Protein AF-A0A965QUU8-F1 (afdb_monomer_lite)

Radius of gyration: 30.42 Å; chains: 1; bounding box: 131×55×58 Å

Secondary structure (DSSP, 8-state):
----------------------PPPPPPPHHHHHHHHHHHHHHHHHHHHHHTT-HHHHHHHHHTSPPP-SS--------SS----TT--SHHHHHHHHHHHHHHHHHHHHHHHHHHHHHSPPTTSPPSPPHHHHHHHHHHHHHHHHH-TT-HHHHHHTT-EEETTEEE-HHHHHHHHTT-EEETTTEEE-TT-HHHHHTTEEEETTEEEEHHHHHT----GGGPEEEE-SS-EEEESS-HHHHHHHHHHHHHHHHHHHHHSGGGG--

Foldseek 3Di:
DDDDDDDDDDDDDDDDDDDPPPDPDPDDQLLVVLVVQLVVLLVVLLVQCVVVVNNVLSVVSVVPDDPDVPPDADLDDQDFFDDDDPSQDDPSSVVSVVSNLVSLQSSLVSLQVQLVVLQDDDPVPDDGRDLVSNLSSLSSLVSSSNSGVPPPVSLVVLQWDDDPSGTDHPQVVVLVVQQWDQDLLAGTDHHPCVVVVVVQWDDAPNDIDGLVVLQPDQDDQVRADWHYHSPDTDRDSHRSRVVSVVVVVVVSVVSSCCNNNVSVVPD

pLDDT: mean 86.91, std 16.41, range [31.8, 98.69]

Sequence (267 aa):
MRCDPAVTSRCTAACLAVWAAIAPAAAADPVATADAAFVQAAADLGRRASAAGADELAGLIRGWQLPAEVDRQHALAVPARLEKPATIDTAAETAIWDDFVAARRDRAAALFAAARAGTAPRTDGGDEPSHRDSCAAVALLYRALRDDPDHESARKAAGWVRRGDLWVAPQAARRLDKGEEYDPAFGWLPRGRLGRYLAGERHDRGRWMTAEEDAARVLPVDRGRRFVTDHWEILSTAPLEDTAGLASRLEETSQAWRQVFGGFGVD

Structure (mmCIF, N/CA/C/O backbone):
data_AF-A0A965QUU8-F1
#
_entry.id   AF-A0A965QUU8-F1
#
loop_
_atom_site.group_PDB
_atom_site.id
_atom_site.type_symbol
_atom_site.label_atom_id
_atom_site.label_alt_id
_atom_site.label_comp_id
_atom_site.label_asym_id
_atom_site.label_entity_id
_atom_site.label_seq_id
_atom_site.pdbx_PDB_ins_code
_atom_site.Cartn_x
_atom_site.Cartn_y
_atom_site.Cartn_z
_atom_site.occupancy
_atom_site.B_iso_or_equiv
_atom_site.auth_seq_id
_atom_site.auth_comp_id
_atom_site.auth_asym_id
_atom_site.auth_atom_id
_atom_site.pdbx_PDB_model_num
ATOM 1 N N . MET A 1 1 ? 102.509 -36.834 -1.257 1.00 46.59 1 MET A N 1
ATOM 2 C CA . MET A 1 1 ? 102.587 -35.388 -0.968 1.00 46.59 1 MET A CA 1
ATOM 3 C C . MET A 1 1 ? 102.122 -34.633 -2.205 1.00 46.59 1 MET A C 1
ATOM 5 O O . MET A 1 1 ? 102.872 -34.574 -3.168 1.00 46.59 1 MET A O 1
ATOM 9 N N . ARG A 1 2 ? 100.864 -34.177 -2.180 1.00 39.22 2 ARG A N 1
ATOM 10 C CA . ARG A 1 2 ? 100.205 -33.099 -2.950 1.00 39.22 2 ARG A CA 1
ATOM 11 C C . ARG A 1 2 ? 98.710 -33.427 -3.005 1.00 39.22 2 ARG A C 1
ATOM 13 O O . ARG A 1 2 ? 98.329 -34.514 -3.424 1.00 39.22 2 ARG A O 1
ATOM 20 N N . CYS A 1 3 ? 97.938 -32.517 -2.429 1.00 41.72 3 CYS A N 1
ATOM 21 C CA . CYS A 1 3 ? 96.498 -32.564 -2.227 1.00 41.72 3 CYS A CA 1
ATOM 22 C C . CYS A 1 3 ? 95.740 -32.291 -3.529 1.00 41.72 3 CYS A C 1
ATOM 24 O O . CYS A 1 3 ? 96.221 -31.499 -4.330 1.00 41.72 3 CYS A O 1
ATOM 26 N N . ASP A 1 4 ? 94.530 -32.839 -3.644 1.00 42.88 4 ASP A N 1
ATOM 27 C CA . ASP A 1 4 ? 93.410 -32.160 -4.305 1.00 42.88 4 ASP A CA 1
ATOM 28 C C . ASP A 1 4 ? 92.072 -32.699 -3.760 1.00 42.88 4 ASP A C 1
ATOM 30 O O . ASP A 1 4 ? 91.829 -33.907 -3.836 1.00 42.88 4 ASP A O 1
ATOM 34 N N . PRO A 1 5 ? 91.199 -31.847 -3.189 1.00 54.66 5 PRO A N 1
ATOM 35 C CA . PRO A 1 5 ? 89.812 -32.179 -2.908 1.00 54.66 5 PRO A CA 1
ATOM 36 C C . PRO A 1 5 ? 88.897 -31.454 -3.908 1.00 54.66 5 PRO A C 1
ATOM 38 O O . PRO A 1 5 ? 88.750 -30.236 -3.852 1.00 54.66 5 PRO A O 1
ATOM 41 N N . ALA A 1 6 ? 88.240 -32.195 -4.803 1.00 51.59 6 ALA A N 1
ATOM 42 C CA . ALA A 1 6 ? 87.174 -31.652 -5.644 1.00 51.59 6 ALA A CA 1
ATOM 43 C C . ALA A 1 6 ? 85.821 -32.211 -5.197 1.00 51.59 6 ALA A C 1
ATOM 45 O O . ALA A 1 6 ? 85.539 -33.407 -5.264 1.00 51.59 6 ALA A O 1
ATOM 46 N N . VAL A 1 7 ? 85.025 -31.282 -4.685 1.00 50.06 7 VAL A N 1
ATOM 47 C CA . VAL A 1 7 ? 83.713 -31.429 -4.073 1.00 50.06 7 VAL A CA 1
ATOM 48 C C . VAL A 1 7 ? 82.622 -31.598 -5.137 1.00 50.06 7 VAL A C 1
ATOM 50 O O . VAL A 1 7 ? 82.644 -30.993 -6.204 1.00 50.06 7 VAL A O 1
ATOM 53 N N . THR A 1 8 ? 81.645 -32.426 -4.781 1.00 48.22 8 THR A N 1
ATOM 54 C CA . THR A 1 8 ? 80.298 -32.619 -5.335 1.00 48.22 8 THR A CA 1
ATOM 55 C C . THR A 1 8 ? 79.603 -31.371 -5.898 1.00 48.22 8 THR A C 1
ATOM 57 O O . THR A 1 8 ? 79.439 -30.376 -5.196 1.00 48.22 8 THR A O 1
ATOM 60 N N . SER A 1 9 ? 79.003 -31.491 -7.089 1.00 44.69 9 SER A N 1
ATOM 61 C CA . SER A 1 9 ? 77.763 -30.772 -7.425 1.00 44.69 9 SER A CA 1
ATOM 62 C C . SER A 1 9 ? 77.007 -31.447 -8.571 1.00 44.69 9 SER A C 1
ATOM 64 O O . SER A 1 9 ? 77.447 -31.457 -9.717 1.00 44.69 9 SER A O 1
ATOM 66 N N . ARG A 1 10 ? 75.855 -32.040 -8.237 1.00 43.31 10 ARG A N 1
ATOM 67 C CA . ARG A 1 10 ? 74.837 -32.519 -9.179 1.00 43.31 10 ARG A CA 1
ATOM 68 C C . ARG A 1 10 ? 73.847 -31.371 -9.408 1.00 43.31 10 ARG A C 1
ATOM 70 O O . ARG A 1 10 ? 73.123 -31.015 -8.484 1.00 43.31 10 ARG A O 1
ATOM 77 N N . CYS A 1 11 ? 73.803 -30.810 -10.614 1.00 37.03 11 CYS A N 1
ATOM 78 C CA . CYS A 1 11 ? 72.757 -29.871 -11.026 1.00 37.03 11 CYS A CA 1
ATOM 79 C C . CYS A 1 11 ? 71.530 -30.643 -11.528 1.00 37.03 11 CYS A C 1
ATOM 81 O O . CYS A 1 11 ? 71.489 -31.083 -12.675 1.00 37.03 11 CYS A O 1
ATOM 83 N N . THR A 1 12 ? 70.520 -30.798 -10.675 1.00 44.22 12 THR A N 1
ATOM 84 C CA . THR A 1 12 ? 69.152 -31.153 -11.078 1.00 44.22 12 THR A CA 1
ATOM 85 C C . THR A 1 12 ? 68.429 -29.873 -11.491 1.00 44.22 12 THR A C 1
ATOM 87 O O . THR A 1 12 ? 68.093 -29.050 -10.642 1.00 44.22 12 THR A O 1
ATOM 90 N N . ALA A 1 13 ? 68.207 -29.684 -12.792 1.00 42.06 13 ALA A N 1
ATOM 91 C CA . ALA A 1 13 ? 67.343 -28.629 -13.311 1.00 42.06 13 ALA A CA 1
ATOM 92 C C . ALA A 1 13 ? 65.874 -29.009 -13.052 1.00 42.06 13 ALA A C 1
ATOM 94 O O . ALA A 1 13 ? 65.349 -29.940 -13.661 1.00 42.06 13 ALA A O 1
ATOM 95 N N . ALA A 1 14 ? 65.225 -28.314 -12.118 1.00 44.75 14 ALA A N 1
ATOM 96 C CA . ALA A 1 14 ? 63.800 -28.454 -11.846 1.00 44.75 14 ALA A CA 1
ATOM 97 C C . ALA A 1 14 ? 62.991 -27.559 -12.799 1.00 44.75 14 ALA A C 1
ATOM 99 O O . ALA A 1 14 ? 63.171 -26.342 -12.831 1.00 44.75 14 ALA A O 1
ATOM 100 N N . CYS A 1 15 ? 62.089 -28.173 -13.566 1.00 37.91 15 CYS A N 1
ATOM 101 C CA . CYS A 1 15 ? 61.050 -27.485 -14.326 1.00 37.91 15 CYS A CA 1
ATOM 102 C C . CYS A 1 15 ? 60.010 -26.901 -13.357 1.00 37.91 15 CYS A C 1
ATOM 104 O O . CYS A 1 15 ? 59.240 -27.646 -12.754 1.00 37.91 15 CYS A O 1
ATOM 106 N N . LEU A 1 16 ? 59.961 -25.575 -13.224 1.00 40.41 16 LEU A N 1
ATOM 107 C CA . LEU A 1 16 ? 58.838 -24.871 -12.605 1.00 40.41 16 LEU A CA 1
ATOM 108 C C . LEU A 1 16 ? 57.736 -24.689 -13.655 1.00 40.41 16 LEU A C 1
ATOM 110 O O . LEU A 1 16 ? 57.754 -23.746 -14.442 1.00 40.41 16 LEU A O 1
ATOM 114 N N . ALA A 1 17 ? 56.778 -25.615 -13.675 1.00 47.44 17 ALA A N 1
ATOM 115 C CA . ALA A 1 17 ? 55.508 -25.406 -14.354 1.00 47.44 17 ALA A CA 1
ATOM 116 C C . ALA A 1 17 ? 54.663 -24.437 -13.513 1.00 47.44 17 ALA A C 1
ATOM 118 O O . ALA A 1 17 ? 54.181 -24.782 -12.436 1.00 47.44 17 ALA A O 1
ATOM 119 N N . VAL A 1 18 ? 54.503 -23.209 -14.004 1.00 44.03 18 VAL A N 1
ATOM 120 C CA . VAL A 1 18 ? 53.562 -22.225 -13.458 1.00 44.03 18 VAL A CA 1
ATOM 121 C C . VAL A 1 18 ? 52.153 -22.686 -13.831 1.00 44.03 18 VAL A C 1
ATOM 123 O O . VAL A 1 18 ? 51.694 -22.480 -14.951 1.00 44.03 18 VAL A O 1
ATOM 126 N N . TRP A 1 19 ? 51.464 -23.346 -12.902 1.00 48.31 19 TRP A N 1
ATOM 127 C CA . TRP A 1 19 ? 50.012 -23.490 -12.962 1.00 48.31 19 TRP A CA 1
ATOM 128 C C . TRP A 1 19 ? 49.392 -22.173 -12.495 1.00 48.31 19 TRP A C 1
ATOM 130 O O . TRP A 1 19 ? 49.290 -21.908 -11.299 1.00 48.31 19 TRP A O 1
ATOM 140 N N . ALA A 1 20 ? 48.995 -21.329 -13.445 1.00 45.97 20 ALA A N 1
ATOM 141 C CA . ALA A 1 20 ? 48.072 -20.242 -13.159 1.00 45.97 20 ALA A CA 1
ATOM 142 C C . ALA A 1 20 ? 46.711 -20.869 -12.824 1.00 45.97 20 ALA A C 1
ATOM 144 O O . ALA A 1 20 ? 46.007 -21.361 -13.705 1.00 45.97 20 ALA A O 1
ATOM 145 N N . ALA A 1 21 ? 46.367 -20.901 -11.538 1.00 45.12 21 ALA A N 1
ATOM 146 C CA . ALA A 1 21 ? 45.026 -21.248 -11.101 1.00 45.12 21 ALA A CA 1
ATOM 147 C C . ALA A 1 21 ? 44.054 -20.204 -11.670 1.00 45.12 21 ALA A C 1
ATOM 149 O O . ALA A 1 21 ? 44.065 -19.044 -11.261 1.00 45.12 21 ALA A O 1
ATOM 150 N N . ILE A 1 22 ? 43.232 -20.610 -12.639 1.00 50.78 22 ILE A N 1
ATOM 151 C CA . ILE A 1 22 ? 42.068 -19.833 -13.062 1.00 50.78 22 ILE A CA 1
ATOM 152 C C . ILE A 1 22 ? 41.116 -19.852 -11.868 1.00 50.78 22 ILE A C 1
ATOM 154 O O . ILE A 1 22 ? 40.500 -20.877 -11.575 1.00 50.78 22 ILE A O 1
ATOM 158 N N . ALA A 1 23 ? 41.051 -18.742 -11.132 1.00 47.75 23 ALA A N 1
ATOM 159 C CA . ALA A 1 23 ? 40.049 -18.573 -10.093 1.00 47.75 23 ALA A CA 1
ATOM 160 C C . ALA A 1 23 ? 38.658 -18.723 -10.737 1.00 47.75 23 ALA A C 1
ATOM 162 O O . ALA A 1 23 ? 38.426 -18.136 -11.800 1.00 47.75 23 ALA A O 1
ATOM 163 N N . PRO A 1 24 ? 37.736 -19.506 -10.149 1.00 48.66 24 PRO A N 1
ATOM 164 C CA . PRO A 1 24 ? 36.372 -19.560 -10.647 1.00 48.66 24 PRO A CA 1
ATOM 165 C C . PRO A 1 24 ? 35.791 -18.146 -10.602 1.00 48.66 24 PRO A C 1
ATOM 167 O O . PRO A 1 24 ? 35.904 -17.458 -9.585 1.00 48.66 24 PRO A O 1
ATOM 170 N N . ALA A 1 25 ? 35.207 -17.698 -11.715 1.00 50.50 25 ALA A N 1
ATOM 171 C CA . ALA A 1 25 ? 34.460 -16.450 -11.749 1.00 50.50 25 ALA A CA 1
ATOM 172 C C . ALA A 1 25 ? 33.426 -16.492 -10.615 1.00 50.50 25 ALA A C 1
ATOM 174 O O . ALA A 1 25 ? 32.646 -17.443 -10.534 1.00 50.50 25 ALA A O 1
ATOM 175 N N . ALA A 1 26 ? 33.469 -15.507 -9.714 1.00 54.94 26 ALA A N 1
ATOM 176 C CA . ALA A 1 26 ? 32.476 -15.378 -8.659 1.00 54.94 26 ALA A CA 1
ATOM 177 C C . ALA A 1 26 ? 31.085 -15.437 -9.302 1.00 54.94 26 ALA A C 1
ATOM 179 O O . ALA A 1 26 ? 30.819 -14.706 -10.259 1.00 54.94 26 ALA A O 1
ATOM 180 N N . ALA A 1 27 ? 30.235 -16.351 -8.827 1.00 61.59 27 ALA A N 1
ATOM 181 C CA . ALA A 1 27 ? 28.862 -16.443 -9.300 1.00 61.59 27 ALA A CA 1
ATOM 182 C C . ALA A 1 27 ? 28.217 -15.057 -9.169 1.00 61.59 27 ALA A C 1
ATOM 184 O O . ALA A 1 27 ? 28.325 -14.425 -8.117 1.00 61.59 27 ALA A O 1
ATOM 185 N N . ALA A 1 28 ? 27.621 -14.564 -10.257 1.00 72.12 28 ALA A N 1
ATOM 186 C CA . ALA A 1 28 ? 26.992 -13.252 -10.264 1.00 72.12 28 ALA A CA 1
ATOM 187 C C . ALA A 1 28 ? 25.918 -13.188 -9.169 1.00 72.12 28 ALA A C 1
ATOM 189 O O . ALA A 1 28 ? 25.145 -14.134 -9.003 1.00 72.12 28 ALA A O 1
ATOM 190 N N . ASP A 1 29 ? 25.876 -12.077 -8.432 1.00 87.75 29 ASP A N 1
ATOM 191 C CA . ASP A 1 29 ? 24.833 -11.832 -7.440 1.00 87.75 29 ASP A CA 1
ATOM 192 C C . ASP A 1 29 ? 23.459 -11.863 -8.148 1.00 87.75 29 ASP A C 1
ATOM 194 O O . ASP A 1 29 ? 23.226 -11.070 -9.075 1.00 87.75 29 ASP A O 1
ATOM 198 N N . PRO A 1 30 ? 22.555 -12.791 -7.775 1.00 89.12 30 PRO A N 1
ATOM 199 C CA . PRO A 1 30 ? 21.258 -12.925 -8.427 1.00 89.12 30 PRO A CA 1
ATOM 200 C C . PRO A 1 30 ? 20.404 -11.663 -8.278 1.00 89.12 30 PRO A C 1
ATOM 202 O O . PRO A 1 30 ? 19.646 -11.346 -9.194 1.00 89.12 30 PRO A O 1
ATOM 205 N N . VAL A 1 31 ? 20.554 -10.909 -7.180 1.00 92.19 31 VAL A N 1
ATOM 206 C CA . VAL A 1 31 ? 19.838 -9.641 -6.980 1.00 92.19 31 VAL A CA 1
ATOM 207 C C . VAL A 1 31 ? 20.351 -8.595 -7.960 1.00 92.19 31 VAL A C 1
ATOM 209 O O . VAL A 1 31 ? 19.557 -8.017 -8.698 1.00 92.19 31 VAL A O 1
ATOM 212 N N . ALA A 1 32 ? 21.670 -8.409 -8.044 1.00 92.81 32 ALA A N 1
ATOM 213 C CA . ALA A 1 32 ? 22.271 -7.463 -8.986 1.00 92.81 32 ALA A CA 1
ATOM 214 C C . ALA A 1 32 ? 21.927 -7.801 -10.448 1.00 92.81 32 ALA A C 1
ATOM 216 O O . ALA A 1 32 ? 21.671 -6.907 -11.255 1.00 92.81 32 ALA A O 1
ATOM 217 N N . THR A 1 33 ? 21.877 -9.093 -10.781 1.00 94.88 33 THR A N 1
ATOM 218 C CA . THR A 1 33 ? 21.482 -9.573 -12.114 1.00 94.88 33 THR A CA 1
ATOM 219 C C . THR A 1 33 ? 20.021 -9.233 -12.418 1.00 94.88 33 THR A C 1
ATOM 221 O O . THR A 1 33 ? 19.724 -8.697 -13.487 1.00 94.88 33 THR A O 1
ATOM 224 N N . ALA A 1 34 ? 19.112 -9.500 -11.476 1.00 95.19 34 ALA A N 1
ATOM 225 C CA . ALA A 1 34 ? 17.692 -9.194 -11.625 1.00 95.19 34 ALA A CA 1
ATOM 226 C C . ALA A 1 34 ? 17.427 -7.681 -11.702 1.00 95.19 34 ALA A C 1
ATOM 228 O O . ALA A 1 34 ? 16.629 -7.236 -12.527 1.00 95.19 34 ALA A O 1
ATOM 229 N N . ASP A 1 35 ? 18.132 -6.879 -10.900 1.00 94.94 35 ASP A N 1
ATOM 230 C CA . ASP A 1 35 ? 18.056 -5.418 -10.960 1.00 94.94 35 ASP A CA 1
ATOM 231 C C . ASP A 1 35 ? 18.552 -4.883 -12.308 1.00 94.94 35 ASP A C 1
ATOM 233 O O . ASP A 1 35 ? 17.872 -4.061 -12.921 1.00 94.94 35 ASP A O 1
ATOM 237 N N . ALA A 1 36 ? 19.684 -5.375 -12.822 1.00 95.38 36 ALA A N 1
ATOM 238 C CA . ALA A 1 36 ? 20.199 -4.963 -14.127 1.00 95.38 36 ALA A CA 1
ATOM 239 C C . ALA A 1 36 ? 19.224 -5.299 -15.270 1.00 95.38 36 ALA A C 1
ATOM 241 O O . ALA A 1 36 ? 18.953 -4.443 -16.117 1.00 95.38 36 ALA A O 1
ATOM 242 N N . ALA A 1 37 ? 18.655 -6.509 -15.266 1.00 96.81 37 ALA A N 1
ATOM 243 C CA . ALA A 1 37 ? 17.651 -6.925 -16.243 1.00 96.81 37 ALA A CA 1
ATOM 244 C C . ALA A 1 37 ? 16.398 -6.036 -16.184 1.00 96.81 37 ALA A C 1
ATOM 246 O O . ALA A 1 37 ? 15.920 -5.559 -17.215 1.00 96.81 37 ALA A O 1
ATOM 247 N N . PHE A 1 38 ? 15.904 -5.741 -14.979 1.00 97.50 38 PHE A N 1
ATOM 248 C CA . PHE A 1 38 ? 14.752 -4.864 -14.801 1.00 97.50 38 PHE A CA 1
ATOM 249 C C . PHE A 1 38 ? 15.030 -3.426 -15.249 1.00 97.50 38 PHE A C 1
ATOM 251 O O . PHE A 1 38 ? 14.197 -2.827 -15.925 1.00 97.50 38 PHE A O 1
ATOM 258 N N . VAL A 1 39 ? 16.200 -2.867 -14.927 1.00 96.81 39 VAL A N 1
ATOM 259 C CA . VAL A 1 39 ? 16.611 -1.524 -15.372 1.00 96.81 39 VAL A CA 1
ATOM 260 C C . VAL A 1 39 ? 16.615 -1.440 -16.899 1.00 96.81 39 VAL A C 1
ATOM 262 O O . VAL A 1 39 ? 16.097 -0.473 -17.462 1.00 96.81 39 VAL A O 1
ATOM 265 N N . GLN A 1 40 ? 17.160 -2.456 -17.573 1.00 97.62 40 GLN A N 1
ATOM 266 C CA . GLN A 1 40 ? 17.162 -2.528 -19.034 1.00 97.62 40 GLN A CA 1
ATOM 267 C C . GLN A 1 40 ? 15.741 -2.626 -19.605 1.00 97.62 40 GLN A C 1
ATOM 269 O O . GLN A 1 40 ? 15.401 -1.857 -20.508 1.00 97.62 40 GLN A O 1
ATOM 274 N N . ALA A 1 41 ? 14.902 -3.508 -19.053 1.00 98.19 41 ALA A N 1
ATOM 275 C CA . ALA A 1 41 ? 13.511 -3.670 -19.471 1.00 98.19 41 ALA A CA 1
ATOM 276 C C . ALA A 1 41 ? 12.698 -2.380 -19.270 1.00 98.19 41 ALA A C 1
ATOM 278 O O . ALA A 1 41 ? 12.038 -1.914 -20.194 1.00 98.19 41 ALA A O 1
ATOM 279 N N . ALA A 1 42 ? 12.798 -1.742 -18.101 1.00 98.00 42 ALA A N 1
ATOM 280 C CA . ALA A 1 42 ? 12.105 -0.492 -17.797 1.00 98.00 42 ALA A CA 1
ATOM 281 C C . ALA A 1 42 ? 12.544 0.655 -18.723 1.00 98.00 42 ALA A C 1
ATOM 283 O O . ALA A 1 42 ? 11.711 1.446 -19.168 1.00 98.00 42 ALA A O 1
ATOM 284 N N . ALA A 1 43 ? 13.835 0.740 -19.062 1.00 98.06 43 ALA A N 1
ATOM 285 C CA . ALA A 1 43 ? 14.325 1.733 -20.014 1.00 98.06 43 ALA A CA 1
ATOM 286 C C . ALA A 1 43 ? 13.754 1.512 -21.425 1.00 98.06 43 ALA A C 1
ATOM 288 O O . ALA A 1 43 ? 13.427 2.482 -22.111 1.00 98.06 43 ALA A O 1
ATOM 289 N N . ASP A 1 44 ? 13.627 0.258 -21.863 1.00 98.44 44 ASP A N 1
ATOM 290 C CA . ASP A 1 44 ? 13.008 -0.075 -23.147 1.00 98.44 44 ASP A CA 1
ATOM 291 C C . ASP A 1 44 ? 11.506 0.213 -23.177 1.00 98.44 44 ASP A C 1
ATOM 293 O O . ASP A 1 44 ? 11.025 0.927 -24.059 1.00 98.44 44 ASP A O 1
ATOM 297 N N . LEU A 1 45 ? 10.781 -0.244 -22.158 1.00 98.62 45 LEU A N 1
ATOM 298 C CA . LEU A 1 45 ? 9.346 -0.016 -22.012 1.00 98.62 45 LEU A CA 1
ATOM 299 C C . LEU A 1 45 ? 9.012 1.474 -21.904 1.00 98.62 45 LEU A C 1
ATOM 301 O O . LEU A 1 45 ? 8.058 1.935 -22.526 1.00 98.62 45 LEU A O 1
ATOM 305 N N . GLY A 1 46 ? 9.840 2.252 -21.201 1.00 98.19 46 GLY A N 1
ATOM 306 C CA . GLY A 1 46 ? 9.716 3.707 -21.149 1.00 98.19 46 GLY A CA 1
ATOM 307 C C . GLY A 1 46 ? 9.858 4.364 -22.527 1.00 98.19 46 GLY A C 1
ATOM 308 O O . GLY A 1 46 ? 9.063 5.239 -22.866 1.00 98.19 46 GLY A O 1
ATOM 309 N N . ARG A 1 47 ? 10.812 3.916 -23.362 1.00 98.38 47 ARG A N 1
ATOM 310 C CA . ARG A 1 47 ? 10.941 4.404 -24.751 1.00 98.38 47 ARG A CA 1
ATOM 311 C C . ARG A 1 47 ? 9.731 4.028 -25.602 1.00 98.38 47 ARG A C 1
ATOM 313 O O . ARG A 1 47 ? 9.250 4.870 -26.356 1.00 98.38 47 ARG A O 1
ATOM 320 N N . ARG A 1 48 ? 9.237 2.791 -25.479 1.00 98.31 48 ARG A N 1
ATOM 321 C CA . ARG A 1 48 ? 8.035 2.314 -26.185 1.00 98.31 48 ARG A CA 1
ATOM 322 C C . ARG A 1 48 ? 6.802 3.136 -25.810 1.00 98.31 48 ARG A C 1
ATOM 324 O O . ARG A 1 48 ? 6.066 3.543 -26.703 1.00 98.31 48 ARG A O 1
ATOM 331 N N . ALA A 1 49 ? 6.616 3.431 -24.523 1.00 98.19 49 ALA A N 1
ATOM 332 C CA . ALA A 1 49 ? 5.517 4.262 -24.035 1.00 98.19 49 ALA A CA 1
ATOM 333 C C . ALA A 1 49 ? 5.586 5.687 -24.604 1.00 98.19 49 ALA A C 1
ATOM 335 O O . ALA A 1 49 ? 4.609 6.155 -25.182 1.00 98.19 49 ALA A O 1
ATOM 336 N N . SER A 1 50 ? 6.754 6.340 -24.554 1.00 97.88 50 SER A N 1
ATOM 337 C CA . SER A 1 50 ? 6.927 7.669 -25.161 1.00 97.88 50 SER A CA 1
ATOM 338 C C . SER A 1 50 ? 6.701 7.664 -26.677 1.00 97.88 50 SER A C 1
ATOM 340 O O . SER A 1 50 ? 6.070 8.574 -27.203 1.00 97.88 50 SER A O 1
ATOM 342 N N . ALA A 1 51 ? 7.161 6.634 -27.395 1.00 97.44 51 ALA A N 1
ATOM 343 C CA . ALA A 1 51 ? 6.922 6.507 -28.836 1.00 97.44 51 ALA A CA 1
ATOM 344 C C . ALA A 1 51 ? 5.434 6.309 -29.187 1.00 97.44 51 ALA A C 1
ATOM 346 O O . ALA A 1 51 ? 5.012 6.677 -30.281 1.00 97.44 51 ALA A O 1
ATOM 347 N N . ALA A 1 52 ? 4.647 5.753 -28.263 1.00 96.56 52 ALA A N 1
ATOM 348 C CA . ALA A 1 52 ? 3.200 5.600 -28.388 1.00 96.56 52 ALA A CA 1
ATOM 349 C C . ALA A 1 52 ? 2.406 6.839 -27.921 1.00 96.56 52 ALA A C 1
ATOM 351 O O . ALA A 1 52 ? 1.181 6.822 -27.991 1.00 96.56 52 ALA A O 1
ATOM 352 N N . GLY A 1 53 ? 3.073 7.902 -27.448 1.00 96.75 53 GLY A N 1
ATOM 353 C CA . GLY A 1 53 ? 2.42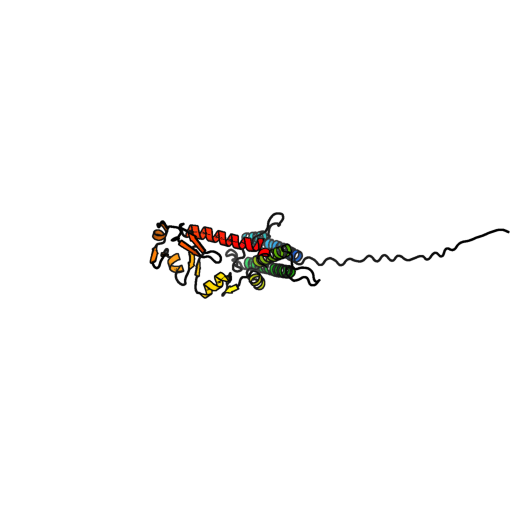0 9.089 -26.878 1.00 96.75 53 GLY A CA 1
ATOM 354 C C . GLY A 1 53 ? 1.879 8.897 -25.454 1.00 96.75 53 GLY A C 1
ATOM 355 O O . GLY A 1 53 ? 1.167 9.759 -24.951 1.00 96.75 53 GLY A O 1
ATOM 356 N N . ALA A 1 54 ? 2.227 7.791 -24.791 1.00 97.38 54 ALA A N 1
ATOM 357 C CA . ALA A 1 54 ? 1.770 7.438 -23.450 1.00 97.38 54 ALA A CA 1
ATOM 358 C C . ALA A 1 54 ? 2.714 8.001 -22.371 1.00 97.38 54 ALA A C 1
ATOM 360 O O . ALA A 1 54 ? 3.401 7.260 -21.657 1.00 97.38 54 ALA A O 1
ATOM 361 N N . ASP A 1 55 ? 2.797 9.328 -22.276 1.00 97.00 55 ASP A N 1
ATOM 362 C CA . ASP A 1 55 ? 3.784 10.012 -21.428 1.00 97.00 55 ASP A CA 1
ATOM 363 C C . ASP A 1 55 ? 3.624 9.711 -19.932 1.00 97.00 55 ASP A C 1
ATOM 365 O O . ASP A 1 55 ? 4.623 9.593 -19.215 1.00 97.00 55 ASP A O 1
ATOM 369 N N . GLU A 1 56 ? 2.391 9.528 -19.458 1.00 97.44 56 GLU A N 1
ATOM 370 C CA . GLU A 1 56 ? 2.122 9.168 -18.064 1.00 97.44 56 GLU A CA 1
ATOM 371 C C . GLU A 1 56 ? 2.648 7.766 -17.736 1.00 97.44 56 GLU A C 1
ATOM 373 O O . GLU A 1 56 ? 3.360 7.586 -16.746 1.00 97.44 56 GLU A O 1
ATOM 378 N N . LEU A 1 57 ? 2.398 6.788 -18.615 1.00 98.12 57 LEU A N 1
ATOM 379 C CA . LEU A 1 57 ? 2.934 5.434 -18.482 1.00 98.12 57 LEU A CA 1
ATOM 380 C C . LEU A 1 57 ? 4.469 5.437 -18.542 1.00 98.12 57 LEU A C 1
ATOM 382 O O . LEU A 1 57 ? 5.127 4.799 -17.718 1.00 98.12 57 LEU A O 1
ATOM 386 N N . ALA A 1 58 ? 5.061 6.206 -19.461 1.00 98.19 58 ALA A N 1
ATOM 387 C CA . ALA A 1 58 ? 6.512 6.371 -19.544 1.00 98.19 58 ALA A CA 1
ATOM 388 C C . ALA A 1 58 ? 7.099 7.010 -18.271 1.00 98.19 58 ALA A C 1
ATOM 390 O O . ALA A 1 58 ? 8.197 6.651 -17.830 1.00 98.19 58 ALA A O 1
ATOM 391 N N . GLY A 1 59 ? 6.392 7.977 -17.680 1.00 97.81 59 GLY A N 1
ATOM 392 C CA . GLY A 1 59 ? 6.731 8.595 -16.400 1.00 97.81 59 GLY A CA 1
ATOM 393 C C . GLY A 1 59 ? 6.684 7.593 -15.248 1.00 97.81 59 GLY A C 1
ATOM 394 O O . GLY A 1 59 ? 7.660 7.477 -14.507 1.00 97.81 59 GLY A O 1
ATOM 395 N N . LEU A 1 60 ? 5.602 6.816 -15.156 1.00 97.00 60 LEU A N 1
ATOM 396 C CA . LEU A 1 60 ? 5.412 5.776 -14.145 1.00 97.00 60 LEU A CA 1
ATOM 397 C C . LEU A 1 60 ? 6.525 4.723 -14.201 1.00 97.00 60 LEU A C 1
ATOM 399 O O . LEU A 1 60 ? 7.134 4.423 -13.175 1.00 97.00 60 LEU A O 1
ATOM 403 N N . ILE A 1 61 ? 6.831 4.196 -15.391 1.00 97.81 61 ILE A N 1
ATOM 404 C CA . ILE A 1 61 ? 7.862 3.162 -15.573 1.00 97.81 61 ILE A CA 1
ATOM 405 C C . ILE A 1 61 ? 9.239 3.688 -15.150 1.00 97.81 61 ILE A C 1
ATOM 407 O O . ILE A 1 61 ? 9.956 3.019 -14.403 1.00 97.81 61 ILE A O 1
ATOM 411 N N . ARG A 1 62 ? 9.610 4.906 -15.573 1.00 96.00 62 ARG A N 1
ATOM 412 C CA . ARG A 1 62 ? 10.895 5.524 -15.195 1.00 96.00 62 ARG A CA 1
ATOM 413 C C . ARG A 1 62 ? 10.979 5.812 -13.698 1.00 96.00 62 ARG A C 1
ATOM 415 O O . ARG A 1 62 ? 12.018 5.570 -13.090 1.00 96.00 62 ARG A O 1
ATOM 422 N N . GLY A 1 63 ? 9.885 6.285 -13.105 1.00 95.38 63 GLY A N 1
ATOM 423 C CA . GLY A 1 63 ? 9.780 6.558 -11.672 1.00 95.38 63 GLY A CA 1
ATOM 424 C C . GLY A 1 63 ? 9.747 5.304 -10.795 1.00 95.38 63 GLY A C 1
ATOM 425 O O . GLY A 1 63 ? 9.811 5.418 -9.573 1.00 95.38 63 GLY A O 1
ATOM 426 N N . TRP A 1 64 ? 9.666 4.102 -11.378 1.00 95.38 64 TRP A N 1
ATOM 427 C CA . TRP A 1 64 ? 9.613 2.866 -10.600 1.00 95.38 64 TRP A CA 1
ATOM 428 C C . TRP A 1 64 ? 10.947 2.495 -9.945 1.00 95.38 64 TRP A C 1
ATOM 430 O O . TRP A 1 64 ? 10.962 1.722 -8.981 1.00 95.38 64 TRP A O 1
ATOM 440 N N . GLN A 1 65 ? 12.074 3.018 -10.430 1.00 90.88 65 GLN A N 1
ATOM 441 C CA . GLN A 1 65 ? 13.368 2.753 -9.805 1.00 90.88 65 GLN A CA 1
ATOM 442 C C . GLN A 1 65 ? 13.460 3.426 -8.435 1.00 90.88 65 GLN A C 1
ATOM 444 O O . GLN A 1 65 ? 13.120 4.596 -8.274 1.00 90.88 65 GLN A O 1
ATOM 449 N N . LEU A 1 66 ? 13.921 2.668 -7.439 1.00 88.94 66 LEU A N 1
ATOM 450 C CA . LEU A 1 66 ? 14.198 3.230 -6.124 1.00 88.94 66 LEU A CA 1
ATOM 451 C C . LEU A 1 66 ? 15.491 4.058 -6.191 1.00 88.94 66 LEU A C 1
ATOM 453 O O . LEU A 1 66 ? 16.442 3.636 -6.854 1.00 88.94 66 LEU A O 1
ATOM 457 N N . PRO A 1 67 ? 15.557 5.209 -5.501 1.00 86.50 67 PRO A N 1
ATOM 458 C CA . PRO A 1 67 ? 16.808 5.934 -5.317 1.00 86.50 67 PRO A CA 1
ATOM 459 C C . PRO A 1 67 ? 17.885 5.058 -4.662 1.00 86.50 67 PRO A C 1
ATOM 461 O O . PRO A 1 67 ? 17.580 4.082 -3.979 1.00 86.50 67 PRO A O 1
ATOM 464 N N . ALA A 1 68 ? 19.155 5.428 -4.826 1.00 82.62 68 ALA A N 1
ATOM 465 C CA . ALA A 1 68 ? 20.248 4.736 -4.149 1.00 82.62 68 ALA A CA 1
ATOM 466 C C . ALA A 1 68 ? 20.137 4.872 -2.616 1.00 82.62 68 ALA A C 1
ATOM 468 O O . ALA A 1 68 ? 19.887 5.956 -2.087 1.00 82.62 68 ALA A O 1
ATOM 469 N N . GLU A 1 69 ? 20.384 3.777 -1.899 1.00 79.62 69 GLU A N 1
ATOM 470 C CA . GLU A 1 69 ? 20.300 3.685 -0.432 1.00 79.62 69 GLU A CA 1
ATOM 471 C C . GLU A 1 69 ? 21.594 4.126 0.263 1.00 79.62 69 GLU A C 1
ATOM 473 O O . GLU A 1 69 ? 22.141 3.422 1.105 1.00 79.62 69 GLU A O 1
ATOM 478 N N . VAL A 1 70 ? 22.137 5.284 -0.115 1.00 76.44 70 VAL A N 1
ATOM 479 C CA . VAL A 1 70 ? 23.424 5.751 0.434 1.00 76.44 70 VAL A CA 1
ATOM 480 C C . VAL A 1 70 ? 23.303 6.093 1.925 1.00 76.44 70 VAL A C 1
ATOM 482 O O . VAL A 1 70 ? 24.194 5.781 2.709 1.00 76.44 70 VAL A O 1
ATOM 485 N N . ASP A 1 71 ? 22.194 6.721 2.315 1.00 80.31 71 ASP A N 1
ATOM 486 C CA . ASP A 1 71 ? 21.974 7.297 3.647 1.00 80.31 71 ASP A CA 1
ATOM 487 C C . ASP A 1 71 ? 20.545 7.087 4.177 1.00 80.31 71 ASP A C 1
ATOM 489 O O . ASP A 1 71 ? 20.121 7.739 5.131 1.00 80.31 71 ASP A O 1
ATOM 493 N N . ARG A 1 72 ? 19.778 6.193 3.547 1.00 83.62 72 ARG A N 1
ATOM 494 C CA . ARG A 1 72 ? 18.353 5.995 3.830 1.00 83.62 72 ARG A CA 1
ATOM 495 C C . ARG A 1 72 ? 17.955 4.534 3.729 1.00 83.62 72 ARG A C 1
ATOM 497 O O . ARG A 1 72 ? 18.489 3.796 2.908 1.00 83.62 72 ARG A O 1
ATOM 504 N N . GLN A 1 73 ? 16.962 4.159 4.524 1.00 83.00 73 GLN A N 1
ATOM 505 C CA . GLN A 1 73 ? 16.227 2.913 4.351 1.00 83.00 73 GLN A CA 1
ATOM 506 C C . GLN A 1 73 ? 14.860 3.216 3.746 1.00 83.00 73 GLN A C 1
ATOM 508 O O . GLN A 1 73 ? 14.234 4.225 4.076 1.00 83.00 73 GLN A O 1
ATOM 513 N N . HIS A 1 74 ? 14.396 2.343 2.858 1.00 88.38 74 HIS A N 1
ATOM 514 C CA . HIS A 1 74 ? 13.079 2.474 2.255 1.00 88.38 74 HIS A CA 1
ATOM 515 C C . HIS A 1 74 ? 12.038 1.692 3.058 1.00 88.38 74 HIS A C 1
ATOM 517 O O . HIS A 1 74 ? 12.127 0.473 3.175 1.00 88.38 74 HIS A O 1
ATOM 523 N N . ALA A 1 75 ? 11.017 2.393 3.546 1.00 91.12 75 ALA A N 1
ATOM 524 C CA . ALA A 1 75 ? 9.750 1.785 3.926 1.00 91.12 75 ALA A CA 1
ATOM 525 C C . ALA A 1 75 ? 8.805 1.879 2.724 1.00 91.12 75 ALA A C 1
ATOM 527 O O . ALA A 1 75 ? 8.453 2.970 2.277 1.00 91.12 75 ALA A O 1
ATOM 528 N N . LEU A 1 76 ? 8.444 0.733 2.158 1.00 93.56 76 LEU A N 1
ATOM 529 C CA . LEU A 1 76 ? 7.666 0.643 0.932 1.00 93.56 76 LEU A CA 1
ATOM 530 C C . LEU A 1 76 ? 6.186 0.442 1.261 1.00 93.56 76 LEU A C 1
ATOM 532 O O . LEU A 1 76 ? 5.813 -0.454 2.024 1.00 93.56 76 LEU A O 1
ATOM 536 N N . ALA A 1 77 ? 5.330 1.255 0.647 1.00 90.62 77 ALA A N 1
ATOM 537 C CA . ALA A 1 77 ? 3.902 0.987 0.620 1.00 90.62 77 ALA A CA 1
ATOM 538 C C . ALA A 1 77 ? 3.642 -0.235 -0.275 1.00 90.62 77 ALA A C 1
ATOM 540 O O . ALA A 1 77 ? 4.009 -0.247 -1.451 1.00 90.62 77 ALA A O 1
ATOM 541 N N . VAL A 1 78 ? 3.011 -1.264 0.291 1.00 91.31 78 VAL A N 1
ATOM 542 C CA . VAL A 1 78 ? 2.598 -2.467 -0.440 1.00 91.31 78 VAL A CA 1
ATOM 543 C C . VAL A 1 78 ? 1.089 -2.373 -0.669 1.00 91.31 78 VAL A C 1
ATOM 545 O O . VAL A 1 78 ? 0.338 -2.503 0.301 1.00 91.31 78 VAL A O 1
ATOM 548 N N . PRO A 1 79 ? 0.620 -2.130 -1.908 1.00 88.62 79 PRO A N 1
ATOM 549 C CA . PRO A 1 79 ? -0.812 -2.033 -2.186 1.00 88.62 79 PRO A CA 1
ATOM 550 C C . PRO A 1 79 ? -1.488 -3.387 -1.946 1.00 88.62 79 PRO A C 1
ATOM 552 O O . PRO A 1 79 ? -0.822 -4.416 -1.941 1.00 88.62 79 PRO A O 1
ATOM 555 N N . ALA A 1 80 ? -2.806 -3.422 -1.740 1.00 86.00 80 ALA A N 1
ATOM 556 C CA . ALA A 1 80 ? -3.523 -4.671 -1.442 1.00 86.00 80 ALA A CA 1
ATOM 557 C C . ALA A 1 80 ? -3.495 -5.689 -2.600 1.00 86.00 80 ALA A C 1
ATOM 559 O O . ALA A 1 80 ? -3.546 -6.891 -2.351 1.00 86.00 80 ALA A O 1
ATOM 560 N N . ARG A 1 81 ? -3.399 -5.193 -3.838 1.00 89.88 81 ARG A N 1
ATOM 561 C CA . ARG A 1 81 ? -3.338 -5.958 -5.088 1.00 89.88 81 ARG A CA 1
ATOM 562 C C . ARG A 1 81 ? -2.671 -5.128 -6.182 1.00 89.88 81 ARG A C 1
ATOM 564 O O . ARG A 1 81 ? -2.520 -3.913 -6.026 1.00 89.88 81 ARG A O 1
ATOM 571 N N . LEU A 1 82 ? -2.302 -5.761 -7.289 1.00 91.94 82 LEU A N 1
ATOM 572 C CA . LEU A 1 82 ? -1.862 -5.045 -8.482 1.00 91.94 82 LEU A CA 1
ATOM 573 C C . LEU A 1 82 ? -3.068 -4.452 -9.229 1.00 91.94 82 LEU A C 1
ATOM 575 O O . LEU A 1 82 ? -3.978 -5.175 -9.629 1.00 91.94 82 LEU A O 1
ATOM 579 N N . GLU A 1 83 ? -3.062 -3.137 -9.452 1.00 92.38 83 GLU A N 1
ATOM 580 C CA . GLU A 1 83 ? -4.104 -2.436 -10.210 1.00 92.38 83 GLU A CA 1
ATOM 581 C C . GLU A 1 83 ? -3.508 -1.758 -11.443 1.00 92.38 83 GLU A C 1
ATOM 583 O O . GLU A 1 83 ? -2.444 -1.139 -11.374 1.00 92.38 83 GLU A O 1
ATOM 588 N N . LYS A 1 84 ? -4.198 -1.888 -12.582 1.00 95.12 84 LYS A N 1
ATOM 589 C CA . LYS A 1 84 ? -3.863 -1.155 -13.804 1.00 95.12 84 LYS A CA 1
ATOM 590 C C . LYS A 1 84 ? -4.344 0.295 -13.654 1.00 95.12 84 LYS A C 1
ATOM 592 O O . LYS A 1 84 ? -5.531 0.478 -13.376 1.00 95.12 84 LYS A O 1
ATOM 597 N N . PRO A 1 85 ? -3.481 1.310 -13.850 1.00 95.56 85 PRO A N 1
ATOM 598 C CA . PRO A 1 85 ? -3.910 2.705 -13.857 1.00 95.56 85 PRO A CA 1
ATOM 599 C C . PRO A 1 85 ? -5.052 2.946 -14.851 1.00 95.56 85 PRO A C 1
ATOM 601 O O . PRO A 1 85 ? -5.045 2.408 -15.959 1.00 95.56 85 PRO A O 1
ATOM 604 N N . ALA A 1 86 ? -6.025 3.774 -14.465 1.00 95.12 86 ALA A N 1
ATOM 605 C CA . ALA A 1 86 ? -7.176 4.106 -15.312 1.00 95.12 86 ALA A CA 1
ATOM 606 C C . ALA A 1 86 ? -6.782 4.855 -16.598 1.00 95.12 86 ALA A C 1
ATOM 608 O O . ALA A 1 86 ? -7.537 4.851 -17.562 1.00 95.12 86 ALA A O 1
ATOM 609 N N . THR A 1 87 ? -5.598 5.467 -16.603 1.00 95.31 87 THR A N 1
ATOM 610 C CA . THR A 1 87 ? -5.009 6.196 -17.731 1.00 95.31 87 THR A CA 1
ATOM 611 C C . THR A 1 87 ? -4.461 5.280 -18.825 1.00 95.31 87 THR A C 1
ATOM 613 O O . THR A 1 87 ? -4.083 5.764 -19.879 1.00 95.31 87 THR A O 1
ATOM 616 N N . ILE A 1 88 ? -4.451 3.960 -18.600 1.00 96.44 88 ILE A N 1
ATOM 617 C CA . ILE A 1 88 ? -4.065 2.941 -19.583 1.00 96.44 88 ILE A CA 1
ATOM 618 C C . ILE A 1 88 ? -5.327 2.423 -20.273 1.00 96.44 88 ILE A C 1
ATOM 620 O O . ILE A 1 88 ? -5.953 1.452 -19.814 1.00 96.44 88 ILE A O 1
ATOM 624 N N . ASP A 1 89 ? -5.698 3.064 -21.376 1.00 95.38 89 ASP A N 1
ATOM 625 C CA . ASP A 1 89 ? -6.976 2.846 -22.060 1.00 95.38 89 ASP A CA 1
ATOM 626 C C . ASP A 1 89 ? -6.831 2.313 -23.493 1.00 95.38 89 ASP A C 1
ATOM 628 O O . ASP A 1 89 ? -7.783 1.751 -24.045 1.00 95.38 89 ASP A O 1
ATOM 632 N N . THR A 1 90 ? -5.628 2.367 -24.068 1.00 96.75 90 THR A N 1
ATOM 633 C CA . THR A 1 90 ? -5.359 1.800 -25.392 1.00 96.75 90 THR A CA 1
ATOM 634 C C . THR A 1 90 ? -4.794 0.377 -25.324 1.00 96.75 90 THR A C 1
ATOM 636 O O . THR A 1 90 ? -4.210 -0.070 -24.330 1.00 96.75 90 THR A O 1
ATOM 639 N N . ALA A 1 91 ? -4.926 -0.364 -26.430 1.00 97.00 91 ALA A N 1
ATOM 640 C CA . ALA A 1 91 ? -4.327 -1.694 -26.560 1.00 97.00 91 ALA A CA 1
ATOM 641 C C . ALA A 1 91 ? -2.788 -1.646 -26.535 1.00 97.00 91 ALA A C 1
ATOM 643 O O . ALA A 1 91 ? -2.154 -2.537 -25.972 1.00 97.00 91 ALA A O 1
ATOM 644 N N . ALA A 1 92 ? -2.189 -0.598 -27.113 1.00 96.56 92 ALA A N 1
ATOM 645 C CA . ALA A 1 92 ? -0.740 -0.415 -27.128 1.00 96.56 92 ALA A CA 1
ATOM 646 C C . ALA A 1 92 ? -0.190 -0.149 -25.719 1.00 96.56 92 ALA A C 1
ATOM 648 O O . ALA A 1 92 ? 0.786 -0.779 -25.313 1.00 96.56 92 ALA A O 1
ATOM 649 N N . GLU A 1 93 ? -0.840 0.726 -24.948 1.00 97.81 93 GLU A N 1
ATOM 650 C CA . GLU A 1 93 ? -0.462 0.980 -23.555 1.00 97.81 93 GLU A CA 1
ATOM 651 C C . GLU A 1 93 ? -0.692 -0.242 -22.672 1.00 97.81 93 GLU A C 1
ATOM 653 O O . GLU A 1 93 ? 0.147 -0.545 -21.830 1.00 97.81 93 GLU A O 1
ATOM 658 N N . THR A 1 94 ? -1.791 -0.973 -22.887 1.00 98.25 94 THR A N 1
ATOM 659 C CA . THR A 1 94 ? -2.070 -2.211 -22.145 1.00 98.25 94 THR A CA 1
ATOM 660 C C . THR A 1 94 ? -0.969 -3.245 -22.381 1.00 98.25 94 THR A C 1
ATOM 662 O O . THR A 1 94 ? -0.464 -3.808 -21.418 1.00 98.25 94 THR A O 1
ATOM 665 N N . ALA A 1 95 ? -0.506 -3.426 -23.622 1.00 98.38 95 ALA A N 1
ATOM 666 C CA . ALA A 1 95 ? 0.608 -4.329 -23.910 1.00 98.38 95 ALA A CA 1
ATOM 667 C C . ALA A 1 95 ? 1.919 -3.897 -23.221 1.00 98.38 95 ALA A C 1
ATOM 669 O O . ALA A 1 95 ? 2.643 -4.730 -22.683 1.00 98.38 95 ALA A O 1
ATOM 670 N N . ILE A 1 96 ? 2.225 -2.593 -23.196 1.00 98.62 96 ILE A N 1
ATOM 671 C CA . ILE A 1 96 ? 3.415 -2.070 -22.500 1.00 98.62 96 ILE A CA 1
ATOM 672 C C . ILE A 1 96 ? 3.287 -2.255 -20.982 1.00 98.62 96 ILE A C 1
ATOM 674 O O . ILE A 1 96 ? 4.264 -2.594 -20.314 1.00 98.62 96 ILE A O 1
ATOM 678 N N . TRP A 1 97 ? 2.093 -2.038 -20.434 1.00 98.44 97 TRP A N 1
ATOM 679 C CA . TRP A 1 97 ? 1.799 -2.273 -19.027 1.00 98.44 97 TRP A CA 1
ATOM 680 C C . TRP A 1 97 ? 1.968 -3.739 -18.643 1.00 98.44 97 TRP A C 1
ATOM 682 O O . TRP A 1 97 ? 2.607 -4.027 -17.635 1.00 98.44 97 TRP A O 1
ATOM 692 N N . ASP A 1 98 ? 1.443 -4.659 -19.447 1.00 98.50 98 ASP A N 1
ATOM 693 C CA . ASP A 1 98 ? 1.543 -6.093 -19.186 1.00 98.50 98 ASP A CA 1
ATOM 694 C C . ASP A 1 98 ? 3.009 -6.556 -19.205 1.00 98.50 98 ASP A C 1
ATOM 696 O O . ASP A 1 98 ? 3.440 -7.257 -18.286 1.00 98.50 98 ASP A O 1
ATOM 700 N N . ASP A 1 99 ? 3.808 -6.079 -20.167 1.00 98.69 99 ASP A N 1
ATOM 701 C CA . ASP A 1 99 ? 5.256 -6.325 -20.210 1.00 98.69 99 ASP A CA 1
ATOM 702 C C . ASP A 1 99 ? 5.977 -5.731 -18.981 1.00 98.69 99 ASP A C 1
ATOM 704 O O . ASP A 1 99 ? 6.881 -6.347 -18.412 1.00 98.69 99 ASP A O 1
ATOM 708 N N . PHE A 1 100 ? 5.571 -4.538 -18.532 1.00 98.56 100 PHE A N 1
ATOM 709 C CA . PHE A 1 100 ? 6.114 -3.910 -17.325 1.00 98.56 100 PHE A CA 1
ATOM 710 C C . PHE A 1 100 ? 5.786 -4.709 -16.060 1.00 98.56 100 PHE A C 1
ATOM 712 O O . PHE A 1 100 ? 6.651 -4.907 -15.204 1.00 98.56 100 PHE A O 1
ATOM 719 N N . VAL A 1 101 ? 4.554 -5.205 -15.943 1.00 98.44 101 VAL A N 1
ATOM 720 C CA . VAL A 1 101 ? 4.133 -6.080 -14.846 1.00 98.44 101 VAL A CA 1
ATOM 721 C C . VAL A 1 101 ? 4.891 -7.406 -14.884 1.00 98.44 101 VAL A C 1
ATOM 723 O O . VAL A 1 101 ? 5.313 -7.881 -13.830 1.00 98.44 101 VAL A O 1
ATOM 726 N N . ALA A 1 102 ? 5.117 -7.987 -16.065 1.00 98.50 102 ALA A N 1
ATOM 727 C CA . ALA A 1 102 ? 5.922 -9.197 -16.215 1.00 98.50 102 ALA A CA 1
ATOM 728 C C . ALA A 1 102 ? 7.364 -8.979 -15.725 1.00 98.50 102 ALA A C 1
ATOM 730 O O . ALA A 1 102 ? 7.827 -9.708 -14.850 1.00 98.50 102 ALA A O 1
ATOM 731 N N . ALA A 1 103 ? 8.025 -7.905 -16.170 1.00 98.38 103 ALA A N 1
ATOM 732 C CA . ALA A 1 103 ? 9.379 -7.565 -15.725 1.00 98.38 103 ALA A CA 1
ATOM 733 C C . ALA A 1 103 ? 9.465 -7.334 -14.203 1.00 98.38 103 ALA A C 1
ATOM 735 O O . ALA A 1 103 ? 10.435 -7.736 -13.557 1.00 98.38 103 ALA A O 1
ATOM 736 N N . ARG A 1 104 ? 8.439 -6.708 -13.607 1.00 98.00 104 ARG A N 1
ATOM 737 C CA . ARG A 1 104 ? 8.331 -6.549 -12.148 1.00 98.00 104 ARG A CA 1
ATOM 738 C C . ARG A 1 104 ? 8.205 -7.893 -11.435 1.00 98.00 104 ARG A C 1
ATOM 740 O O . ARG A 1 104 ? 8.887 -8.105 -10.437 1.00 98.00 104 ARG A O 1
ATOM 747 N N . ARG A 1 105 ? 7.364 -8.802 -11.933 1.00 98.38 105 ARG A N 1
ATOM 748 C CA . ARG A 1 105 ? 7.168 -10.138 -11.346 1.00 98.38 105 ARG A CA 1
ATOM 749 C C . ARG A 1 105 ? 8.436 -10.983 -11.394 1.00 98.38 105 ARG A C 1
ATOM 751 O O . ARG A 1 105 ? 8.776 -11.607 -10.391 1.00 98.38 105 ARG A O 1
ATOM 758 N N . ASP A 1 106 ? 9.170 -10.942 -12.502 1.00 98.06 106 ASP A N 1
ATOM 759 C CA . ASP A 1 106 ? 10.449 -11.646 -12.629 1.00 98.06 106 ASP A CA 1
ATOM 760 C C . ASP A 1 106 ? 11.461 -11.143 -11.592 1.00 98.06 106 ASP A C 1
ATOM 762 O O . ASP A 1 106 ? 12.096 -11.936 -10.886 1.00 98.06 106 ASP A O 1
ATOM 766 N N . ARG A 1 107 ? 11.559 -9.816 -11.423 1.00 97.94 107 ARG A N 1
ATOM 767 C CA . ARG A 1 107 ? 12.410 -9.228 -10.383 1.00 97.94 107 ARG A CA 1
ATOM 768 C C . ARG A 1 107 ? 11.931 -9.595 -8.980 1.00 97.94 107 ARG A C 1
ATOM 770 O O . ARG A 1 107 ? 12.752 -9.973 -8.146 1.00 97.94 107 ARG A O 1
ATOM 777 N N . ALA A 1 108 ? 10.626 -9.534 -8.719 1.00 98.06 108 ALA A N 1
ATOM 778 C CA . ALA A 1 108 ? 10.041 -9.891 -7.429 1.00 98.06 108 ALA A CA 1
ATOM 779 C C . ALA A 1 108 ? 10.387 -11.329 -7.020 1.00 98.06 108 ALA A C 1
ATOM 781 O O . ALA A 1 108 ? 10.786 -11.562 -5.879 1.00 98.06 108 ALA A O 1
ATOM 782 N N . ALA A 1 109 ? 10.302 -12.280 -7.954 1.00 98.06 109 ALA A N 1
ATOM 78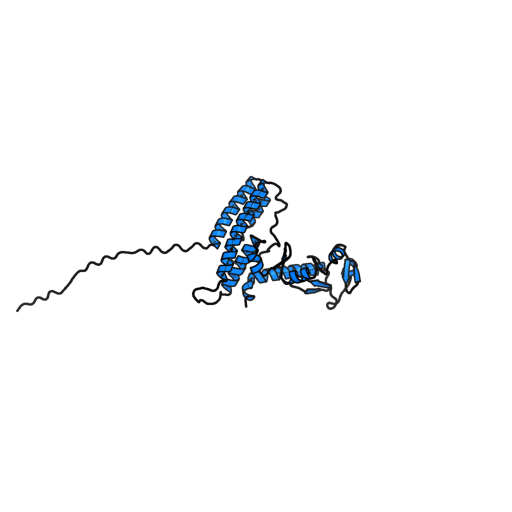3 C CA . ALA A 1 109 ? 10.651 -13.674 -7.705 1.00 98.06 109 ALA A CA 1
ATOM 784 C C . ALA A 1 109 ? 12.133 -13.837 -7.316 1.00 98.06 109 ALA A C 1
ATOM 786 O O . ALA A 1 109 ? 12.445 -14.542 -6.352 1.00 98.06 109 ALA A O 1
ATOM 787 N N . ALA A 1 110 ? 13.045 -13.150 -8.014 1.00 97.31 110 ALA A N 1
ATOM 788 C CA . ALA A 1 110 ? 14.474 -13.169 -7.698 1.00 97.31 110 ALA A CA 1
ATOM 789 C C . ALA A 1 110 ? 14.781 -12.529 -6.331 1.00 97.31 110 ALA A C 1
ATOM 791 O O . ALA A 1 110 ? 15.513 -13.108 -5.524 1.00 97.31 110 ALA A O 1
ATOM 792 N N . LEU A 1 111 ? 14.172 -11.375 -6.037 1.00 97.00 111 LEU A N 1
ATOM 793 C CA . LEU A 1 111 ? 14.304 -10.686 -4.750 1.00 97.00 111 LEU A CA 1
ATOM 794 C C . LEU A 1 111 ? 13.789 -11.550 -3.594 1.00 97.00 111 LEU A C 1
ATOM 796 O O . LEU A 1 111 ? 14.461 -11.681 -2.571 1.00 97.00 111 LEU A O 1
ATOM 800 N N . PHE A 1 112 ? 12.629 -12.189 -3.761 1.00 97.31 112 PHE A N 1
ATOM 801 C CA . PHE A 1 112 ? 12.075 -13.085 -2.750 1.00 97.31 112 PHE A CA 1
ATOM 802 C C . PHE A 1 112 ? 12.952 -14.326 -2.544 1.00 97.31 112 PHE A C 1
ATOM 804 O O . PHE A 1 112 ? 13.191 -14.732 -1.405 1.00 97.31 112 PHE A O 1
ATOM 811 N N . ALA A 1 113 ? 13.481 -14.919 -3.619 1.00 95.81 113 ALA A N 1
ATOM 812 C CA . ALA A 1 113 ? 14.407 -16.043 -3.514 1.00 95.81 113 ALA A CA 1
ATOM 813 C C . ALA A 1 113 ? 15.667 -15.672 -2.712 1.00 95.81 113 ALA A C 1
ATOM 815 O O . ALA A 1 113 ? 16.065 -16.432 -1.826 1.00 95.81 113 ALA A O 1
ATOM 816 N N . ALA A 1 114 ? 16.239 -14.490 -2.963 1.00 94.19 114 ALA A N 1
ATOM 817 C CA . ALA A 1 114 ? 17.376 -13.967 -2.210 1.00 94.19 114 ALA A CA 1
ATOM 818 C C . ALA A 1 114 ? 17.026 -13.677 -0.738 1.00 94.19 114 ALA A C 1
ATOM 820 O O . ALA A 1 114 ? 17.788 -14.053 0.151 1.00 94.19 114 ALA A O 1
ATOM 821 N N . ALA A 1 115 ? 15.849 -13.102 -0.462 1.00 93.69 115 ALA A N 1
ATOM 822 C CA . ALA A 1 115 ? 15.362 -12.880 0.903 1.00 93.69 115 ALA A CA 1
ATOM 823 C C . ALA A 1 115 ? 15.279 -14.191 1.706 1.00 93.69 115 ALA A C 1
ATOM 825 O O . ALA A 1 115 ? 15.725 -14.266 2.851 1.00 93.69 115 ALA A O 1
ATOM 826 N N . ARG A 1 116 ? 14.756 -15.262 1.094 1.00 92.19 116 ARG A N 1
ATOM 827 C CA . ARG A 1 116 ? 14.724 -16.585 1.736 1.00 92.19 116 ARG A CA 1
ATOM 828 C C . ARG A 1 116 ? 16.116 -17.176 1.936 1.00 92.19 116 ARG A C 1
ATOM 830 O O . ARG A 1 116 ? 16.360 -17.806 2.955 1.00 92.19 116 ARG A O 1
ATOM 837 N N . ALA A 1 117 ? 17.020 -17.006 0.973 1.00 88.38 117 ALA A N 1
ATOM 838 C CA . ALA A 1 117 ? 18.384 -17.513 1.098 1.00 88.38 117 ALA A CA 1
ATOM 839 C C . ALA A 1 117 ? 19.141 -16.829 2.249 1.00 88.38 117 ALA A C 1
ATOM 841 O O . ALA A 1 117 ? 19.852 -17.504 2.984 1.00 88.38 117 ALA A O 1
ATOM 842 N N . GLY A 1 118 ? 18.930 -15.523 2.452 1.00 84.12 118 GLY A N 1
ATOM 843 C CA . GLY A 1 118 ? 19.532 -14.760 3.553 1.00 84.12 118 GLY A CA 1
ATOM 844 C C . GLY A 1 118 ? 19.008 -15.111 4.952 1.00 84.12 118 GLY A C 1
ATOM 845 O O . GLY A 1 118 ? 19.644 -14.757 5.936 1.00 84.12 118 GLY A O 1
ATOM 846 N N . THR A 1 119 ? 17.877 -15.819 5.049 1.00 81.62 119 THR A N 1
ATOM 847 C CA . THR A 1 119 ? 17.293 -16.293 6.323 1.00 81.62 119 THR A CA 1
ATOM 848 C C . THR A 1 119 ? 17.502 -17.787 6.559 1.00 81.62 119 THR A C 1
ATOM 850 O O . THR A 1 119 ? 17.142 -18.301 7.617 1.00 81.62 119 THR A O 1
ATOM 853 N N . ALA A 1 120 ? 18.066 -18.509 5.588 1.00 76.00 120 ALA A N 1
ATOM 854 C CA . ALA A 1 120 ? 18.314 -19.933 5.731 1.00 76.00 120 ALA A CA 1
ATOM 855 C C . ALA A 1 120 ? 19.458 -20.185 6.733 1.00 76.00 120 ALA A C 1
ATOM 857 O O . ALA A 1 120 ? 20.472 -19.481 6.683 1.00 76.00 120 ALA A O 1
ATOM 858 N N . PRO A 1 121 ? 19.348 -21.210 7.601 1.00 69.56 121 PRO A N 1
ATOM 859 C CA . PRO A 1 121 ? 20.462 -21.647 8.431 1.00 69.56 121 PRO A CA 1
ATOM 860 C C . PRO A 1 121 ? 21.670 -21.964 7.555 1.00 69.56 121 PRO A C 1
ATOM 862 O O . PRO A 1 121 ? 21.538 -22.610 6.508 1.00 69.56 121 PRO A O 1
ATOM 865 N N . ARG A 1 122 ? 22.856 -21.526 7.974 1.00 67.38 122 ARG A N 1
ATOM 866 C CA . ARG A 1 122 ? 24.061 -21.793 7.200 1.00 67.38 122 ARG A CA 1
ATOM 867 C C . ARG A 1 122 ? 24.403 -23.279 7.280 1.00 67.38 122 ARG A C 1
ATOM 869 O O . ARG A 1 122 ? 24.537 -23.860 8.353 1.00 67.38 122 ARG A O 1
ATOM 876 N N . THR A 1 123 ? 24.558 -23.914 6.122 1.00 63.41 123 THR A N 1
ATOM 877 C CA . THR A 1 123 ? 24.827 -25.358 6.017 1.00 63.41 123 THR A CA 1
ATOM 878 C C . THR A 1 123 ? 26.233 -25.756 6.474 1.00 63.41 123 THR A C 1
ATOM 880 O O . THR A 1 123 ? 26.529 -26.943 6.557 1.00 63.41 123 THR A O 1
ATOM 883 N N . ASP A 1 124 ? 27.107 -24.785 6.748 1.00 66.31 124 ASP A N 1
ATOM 884 C CA . ASP A 1 124 ? 28.483 -24.977 7.221 1.00 66.31 124 ASP A CA 1
ATOM 885 C C . ASP A 1 124 ? 28.596 -25.085 8.755 1.00 66.31 124 ASP A C 1
ATOM 887 O O . ASP A 1 124 ? 29.705 -25.140 9.282 1.00 66.31 124 ASP A O 1
ATOM 891 N N . GLY A 1 125 ? 27.468 -25.155 9.473 1.00 58.53 125 GLY A N 1
ATOM 892 C CA . GLY A 1 125 ? 27.450 -25.181 10.938 1.00 58.53 125 GLY A CA 1
ATOM 893 C C . GLY A 1 125 ? 27.736 -23.818 11.572 1.00 58.53 125 GLY A C 1
ATOM 894 O O . GLY A 1 125 ? 28.053 -23.766 12.758 1.00 58.53 125 GLY A O 1
ATOM 895 N N . GLY A 1 126 ? 27.662 -22.736 10.787 1.00 58.12 126 GLY A N 1
ATOM 896 C CA . GLY A 1 126 ? 27.758 -21.368 11.283 1.00 58.12 126 GLY A CA 1
ATOM 897 C C . GLY A 1 126 ? 26.557 -20.945 12.133 1.00 58.12 126 GLY A C 1
ATOM 898 O O . GLY A 1 126 ? 25.486 -21.552 12.065 1.00 58.12 126 GLY A O 1
ATOM 899 N N . ASP A 1 127 ? 26.771 -19.883 12.913 1.00 62.28 127 ASP A N 1
ATOM 900 C CA . ASP A 1 127 ? 25.780 -19.254 13.790 1.00 62.28 127 ASP A CA 1
ATOM 901 C C . ASP A 1 127 ? 24.490 -18.856 13.042 1.00 62.28 127 ASP A C 1
ATOM 903 O O . ASP A 1 127 ? 24.468 -18.717 11.812 1.00 62.28 127 ASP A O 1
ATOM 907 N N . GLU A 1 128 ? 23.407 -18.668 13.803 1.00 67.50 128 GLU A N 1
ATOM 908 C CA . GLU A 1 128 ? 22.131 -18.133 13.313 1.00 67.50 128 GLU A CA 1
ATOM 909 C C . GLU A 1 128 ? 22.323 -16.840 12.489 1.00 67.50 128 GLU A C 1
ATOM 911 O O . GLU A 1 128 ? 23.291 -16.103 12.717 1.00 67.50 128 GLU A O 1
ATOM 916 N N . PRO A 1 129 ? 21.422 -16.538 11.526 1.00 69.06 129 PRO A N 1
ATOM 917 C CA . PRO A 1 129 ? 21.498 -15.310 10.742 1.00 69.06 129 PRO A CA 1
ATOM 918 C C . PRO A 1 129 ? 21.667 -14.092 11.647 1.00 69.06 129 PRO A C 1
ATOM 920 O O . PRO A 1 129 ? 20.924 -13.909 12.613 1.00 69.06 129 PRO A O 1
ATOM 923 N N . SER A 1 130 ? 22.638 -13.234 11.334 1.00 77.75 130 SER A N 1
ATOM 924 C CA . SER A 1 130 ? 22.829 -12.030 12.131 1.00 77.75 130 SER A CA 1
ATOM 925 C C . SER A 1 130 ? 21.620 -11.104 11.977 1.00 77.75 130 SER A C 1
ATOM 927 O O . SER A 1 130 ? 20.937 -11.107 10.950 1.00 77.75 130 SER A O 1
ATOM 929 N N . HIS A 1 131 ? 21.392 -10.213 12.944 1.00 76.94 131 HIS A N 1
ATOM 930 C CA . HIS A 1 131 ? 20.350 -9.184 12.828 1.00 76.94 131 HIS A CA 1
ATOM 931 C C . HIS A 1 131 ? 20.464 -8.374 11.517 1.00 76.94 131 HIS A C 1
ATOM 933 O O . HIS A 1 131 ? 19.463 -7.973 10.924 1.00 76.94 131 HIS A O 1
ATOM 939 N N . ARG A 1 132 ? 21.694 -8.154 11.028 1.00 77.94 132 ARG A N 1
ATOM 940 C CA . ARG A 1 132 ? 21.946 -7.479 9.748 1.00 77.94 132 ARG A CA 1
ATOM 941 C C . ARG A 1 132 ? 21.406 -8.283 8.563 1.00 77.94 132 ARG A C 1
ATOM 943 O O . ARG A 1 132 ? 20.814 -7.683 7.666 1.00 77.94 132 ARG A O 1
ATOM 950 N N . ASP A 1 133 ? 21.597 -9.598 8.569 1.00 81.25 133 ASP A N 1
ATOM 951 C CA . ASP A 1 133 ? 21.111 -10.493 7.514 1.00 81.25 133 ASP A CA 1
ATOM 952 C C . ASP A 1 133 ? 19.579 -10.549 7.521 1.00 81.25 133 ASP A C 1
ATOM 954 O O . ASP A 1 133 ? 18.951 -10.421 6.469 1.00 81.25 133 ASP A O 1
ATOM 958 N N . SER A 1 134 ? 18.967 -10.595 8.710 1.00 84.25 134 SER A N 1
ATOM 959 C CA . SER A 1 134 ? 17.512 -10.508 8.881 1.00 84.25 134 SER A CA 1
ATOM 960 C C . SER A 1 134 ? 16.941 -9.191 8.345 1.00 84.25 134 SER A C 1
ATOM 962 O O . SER A 1 134 ? 15.982 -9.203 7.574 1.00 84.25 134 SER A O 1
ATOM 964 N N . CYS A 1 135 ? 17.549 -8.044 8.669 1.00 84.38 135 CYS A N 1
ATOM 965 C CA . CYS A 1 135 ? 17.139 -6.749 8.112 1.00 84.38 135 CYS A CA 1
ATOM 966 C C . CYS A 1 135 ? 17.279 -6.698 6.581 1.00 84.38 135 CYS A C 1
ATOM 968 O O . CYS A 1 135 ? 16.383 -6.195 5.903 1.00 84.38 135 CYS A O 1
ATOM 970 N N . ALA A 1 136 ? 18.368 -7.234 6.021 1.00 88.31 136 ALA A N 1
ATOM 971 C CA . ALA A 1 136 ? 18.562 -7.292 4.572 1.00 88.31 136 ALA A CA 1
ATOM 972 C C . ALA A 1 136 ? 17.506 -8.178 3.889 1.00 88.31 136 ALA A C 1
ATOM 974 O O . ALA A 1 136 ? 16.949 -7.799 2.856 1.00 88.31 136 ALA A O 1
ATOM 975 N N . ALA A 1 137 ? 17.172 -9.322 4.488 1.00 91.44 137 ALA A N 1
ATOM 976 C CA . ALA A 1 137 ? 16.122 -10.202 3.994 1.00 91.44 137 ALA A CA 1
ATOM 977 C C . ALA A 1 137 ? 14.738 -9.540 4.038 1.00 91.44 137 ALA A C 1
ATOM 979 O O . ALA A 1 137 ? 13.990 -9.629 3.064 1.00 91.44 137 ALA A O 1
ATOM 980 N N . VAL A 1 138 ? 14.410 -8.824 5.120 1.00 92.06 138 VAL A N 1
ATOM 981 C CA . VAL A 1 138 ? 13.165 -8.044 5.217 1.00 92.06 138 VAL A CA 1
ATOM 982 C C . VAL A 1 138 ? 13.122 -6.960 4.136 1.00 92.06 138 VAL A C 1
ATOM 984 O O . VAL A 1 138 ? 12.111 -6.828 3.447 1.00 92.06 138 VAL A O 1
ATOM 987 N N . ALA A 1 139 ? 14.216 -6.232 3.902 1.00 92.00 139 ALA A N 1
ATOM 988 C CA . ALA A 1 139 ? 14.266 -5.222 2.844 1.00 92.00 139 ALA A CA 1
ATOM 989 C C . ALA A 1 139 ? 13.998 -5.829 1.451 1.00 92.00 139 ALA A C 1
ATOM 991 O O . ALA A 1 139 ? 13.185 -5.304 0.686 1.00 92.00 139 ALA A O 1
ATOM 992 N N . LEU A 1 140 ? 14.624 -6.967 1.131 1.00 94.44 140 LEU A N 1
ATOM 993 C CA . LEU A 1 140 ? 14.391 -7.690 -0.125 1.00 94.44 140 LEU A CA 1
ATOM 994 C C . LEU A 1 140 ? 12.949 -8.205 -0.242 1.00 94.44 140 LEU A C 1
ATOM 996 O O . LEU A 1 140 ? 12.340 -8.079 -1.306 1.00 94.44 140 LEU A O 1
ATOM 1000 N N . LEU A 1 141 ? 12.379 -8.723 0.850 1.00 95.75 141 LEU A N 1
ATOM 1001 C CA . LEU A 1 141 ? 10.992 -9.183 0.913 1.00 95.75 141 LEU A CA 1
ATOM 1002 C C . LEU A 1 141 ? 10.007 -8.064 0.547 1.00 95.75 141 LEU A C 1
ATOM 1004 O O . LEU A 1 141 ? 9.121 -8.265 -0.284 1.00 95.75 141 LEU A O 1
ATOM 1008 N N . TYR A 1 142 ? 10.166 -6.875 1.129 1.00 95.56 142 TYR A N 1
ATOM 1009 C CA . TYR A 1 142 ? 9.267 -5.754 0.848 1.00 95.56 142 TYR A CA 1
ATOM 1010 C C . TYR A 1 142 ? 9.494 -5.136 -0.536 1.00 95.56 142 TYR A C 1
ATOM 1012 O O . TYR A 1 142 ? 8.535 -4.669 -1.153 1.00 95.56 142 TYR A O 1
ATOM 1020 N N . ARG A 1 143 ? 10.714 -5.195 -1.087 1.00 95.69 143 ARG A N 1
ATOM 1021 C CA . ARG A 1 143 ? 10.947 -4.853 -2.501 1.00 95.69 143 ARG A CA 1
ATOM 1022 C C . ARG A 1 143 ? 10.246 -5.829 -3.444 1.00 95.69 143 ARG A C 1
ATOM 1024 O O . ARG A 1 143 ? 9.615 -5.379 -4.397 1.00 95.69 143 ARG A O 1
ATOM 1031 N N . ALA A 1 144 ? 10.286 -7.130 -3.148 1.00 97.25 144 ALA A N 1
ATOM 1032 C CA . ALA A 1 144 ? 9.547 -8.131 -3.913 1.00 97.25 144 ALA A CA 1
ATOM 1033 C C . ALA A 1 144 ? 8.036 -7.853 -3.887 1.00 97.25 144 ALA A C 1
ATOM 1035 O O . ALA A 1 144 ? 7.392 -7.871 -4.928 1.00 97.25 144 ALA A O 1
ATOM 1036 N N . LEU A 1 145 ? 7.484 -7.512 -2.719 1.00 96.94 145 LEU A N 1
ATOM 1037 C CA . LEU A 1 145 ? 6.066 -7.172 -2.553 1.00 96.94 145 LEU A CA 1
ATOM 1038 C C . LEU A 1 145 ? 5.653 -5.855 -3.217 1.00 96.94 145 LEU A C 1
ATOM 1040 O O . LEU A 1 145 ? 4.513 -5.714 -3.650 1.00 96.94 145 LEU A O 1
ATOM 1044 N N . ARG A 1 146 ? 6.553 -4.872 -3.295 1.00 95.88 146 ARG A N 1
ATOM 1045 C CA . ARG A 1 146 ? 6.315 -3.661 -4.088 1.00 95.88 146 ARG A CA 1
ATOM 1046 C C . ARG A 1 146 ? 6.179 -4.013 -5.567 1.00 95.88 146 ARG A C 1
ATOM 1048 O O . ARG A 1 146 ? 5.275 -3.516 -6.239 1.00 95.88 146 ARG A O 1
ATOM 1055 N N . ASP A 1 147 ? 7.080 -4.848 -6.074 1.00 96.88 147 ASP A N 1
ATOM 1056 C CA . ASP A 1 147 ? 7.101 -5.218 -7.484 1.00 96.88 147 ASP A CA 1
ATOM 1057 C C . ASP A 1 147 ? 5.940 -6.151 -7.847 1.00 96.88 147 ASP A C 1
ATOM 1059 O O . ASP A 1 147 ? 5.262 -5.886 -8.839 1.00 96.88 147 ASP A O 1
ATOM 1063 N N . ASP A 1 148 ? 5.632 -7.139 -7.010 1.00 97.44 148 ASP A N 1
ATOM 1064 C CA . ASP A 1 148 ? 4.470 -8.018 -7.136 1.00 97.44 148 ASP A CA 1
ATOM 1065 C C . ASP A 1 148 ? 3.651 -8.062 -5.827 1.00 97.44 148 ASP A C 1
ATOM 1067 O O . ASP A 1 148 ? 3.898 -8.894 -4.946 1.00 97.44 148 ASP A O 1
ATOM 1071 N N . PRO A 1 149 ? 2.641 -7.181 -5.690 1.00 95.56 149 PRO A N 1
ATOM 1072 C CA . PRO A 1 149 ? 1.762 -7.146 -4.522 1.00 95.56 149 PRO A CA 1
ATOM 1073 C C . PRO A 1 149 ? 0.946 -8.424 -4.315 1.00 95.56 149 PRO A C 1
ATOM 1075 O O . PRO A 1 149 ? 0.442 -8.647 -3.213 1.00 95.56 149 PRO A O 1
ATOM 1078 N N . ASP A 1 150 ? 0.810 -9.261 -5.341 1.00 94.94 150 ASP A N 1
ATOM 1079 C CA . ASP A 1 150 ? 0.052 -10.509 -5.286 1.00 94.94 150 ASP A CA 1
ATOM 1080 C C . ASP A 1 150 ? 0.959 -11.734 -5.071 1.00 94.94 150 ASP A C 1
ATOM 1082 O O . ASP A 1 150 ? 0.469 -12.866 -5.036 1.00 94.94 150 ASP A O 1
ATOM 1086 N N . HIS A 1 151 ? 2.266 -11.526 -4.846 1.00 96.75 151 HIS A N 1
ATOM 1087 C CA . HIS A 1 151 ? 3.232 -12.599 -4.622 1.00 96.75 151 HIS A CA 1
ATOM 1088 C C . HIS A 1 151 ? 2.906 -13.383 -3.339 1.00 96.75 151 HIS A C 1
ATOM 1090 O O . HIS A 1 151 ? 3.325 -13.042 -2.230 1.00 96.75 151 HIS A O 1
ATOM 1096 N N . GLU A 1 152 ? 2.212 -14.511 -3.493 1.00 95.75 152 GLU A N 1
ATOM 1097 C CA . GLU A 1 152 ? 1.615 -15.269 -2.388 1.00 95.75 152 GLU A CA 1
ATOM 1098 C C . GLU A 1 152 ? 2.625 -15.682 -1.306 1.00 95.75 152 GLU A C 1
ATOM 1100 O O . GLU A 1 152 ? 2.382 -15.496 -0.112 1.00 95.75 152 GLU A O 1
ATOM 1105 N N . SER A 1 153 ? 3.777 -16.235 -1.696 1.00 96.19 153 SER A N 1
ATOM 1106 C CA . SER A 1 153 ? 4.793 -16.662 -0.726 1.00 96.19 153 SER A CA 1
ATOM 1107 C C . SER A 1 153 ? 5.414 -15.488 0.033 1.00 96.19 153 SER A C 1
ATOM 1109 O O . SER A 1 153 ? 5.620 -15.599 1.240 1.00 96.19 153 SER A O 1
ATOM 1111 N N . ALA A 1 154 ? 5.658 -14.362 -0.641 1.00 96.06 154 ALA A N 1
ATOM 1112 C CA . ALA A 1 154 ? 6.151 -13.144 -0.012 1.00 96.06 154 ALA A CA 1
ATOM 1113 C C . ALA A 1 154 ? 5.108 -12.567 0.955 1.00 96.06 154 ALA A C 1
ATOM 1115 O O . ALA A 1 154 ? 5.443 -12.194 2.076 1.00 96.06 154 ALA A O 1
ATOM 1116 N N . ARG A 1 155 ? 3.820 -12.591 0.587 1.00 95.56 155 ARG A N 1
ATOM 1117 C CA . ARG A 1 155 ? 2.734 -12.149 1.469 1.00 95.56 155 ARG A CA 1
ATOM 1118 C C . ARG A 1 155 ? 2.672 -12.948 2.766 1.00 95.56 155 ARG A C 1
ATOM 1120 O O . ARG A 1 155 ? 2.589 -12.365 3.845 1.00 95.56 155 ARG A O 1
ATOM 1127 N N . LYS A 1 156 ? 2.757 -14.276 2.655 1.00 94.75 156 LYS A N 1
ATOM 1128 C CA . LYS A 1 156 ? 2.794 -15.183 3.810 1.00 94.75 156 LYS A CA 1
ATOM 1129 C C . LYS A 1 156 ? 4.041 -14.960 4.664 1.00 94.75 156 LYS A C 1
ATOM 1131 O O . LYS A 1 156 ? 3.925 -14.910 5.882 1.00 94.75 156 LYS A O 1
ATOM 1136 N N . ALA A 1 157 ? 5.208 -14.790 4.037 1.00 92.69 157 ALA A N 1
ATOM 1137 C CA . ALA A 1 157 ? 6.456 -14.500 4.743 1.00 92.69 157 ALA A CA 1
ATOM 1138 C C . ALA A 1 157 ? 6.404 -13.160 5.500 1.00 92.69 157 ALA A C 1
ATOM 1140 O O . ALA A 1 157 ? 6.943 -13.059 6.594 1.00 92.69 157 ALA A O 1
ATOM 1141 N N . ALA A 1 158 ? 5.692 -12.162 4.968 1.00 91.44 158 ALA A N 1
ATOM 1142 C CA . ALA A 1 158 ? 5.426 -10.892 5.647 1.00 91.44 158 ALA A 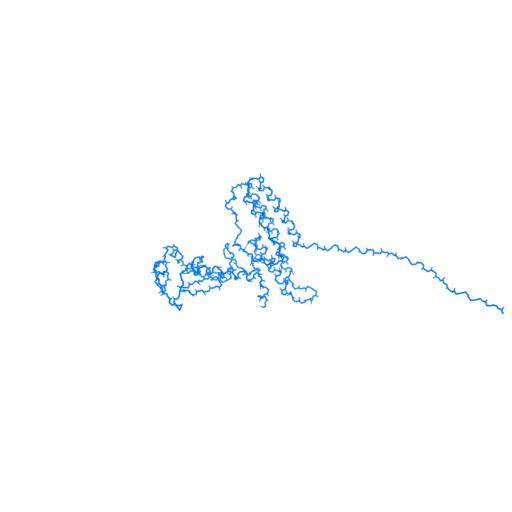CA 1
ATOM 1143 C C . ALA A 1 158 ? 4.323 -10.979 6.727 1.00 91.44 158 ALA A C 1
ATOM 1145 O O . ALA A 1 158 ? 3.966 -9.968 7.330 1.00 91.44 158 ALA A O 1
ATOM 1146 N N . GLY A 1 159 ? 3.765 -12.169 6.978 1.00 91.31 159 GLY A N 1
ATOM 1147 C CA . GLY A 1 159 ? 2.766 -12.410 8.020 1.00 91.31 159 GLY A CA 1
ATOM 1148 C C . GLY A 1 159 ? 1.324 -12.070 7.632 1.00 91.31 159 GLY A C 1
ATOM 1149 O O . GLY A 1 159 ? 0.443 -12.106 8.494 1.00 91.31 159 GLY A O 1
ATOM 1150 N N . TRP A 1 160 ? 1.045 -11.757 6.363 1.00 93.31 160 TRP A N 1
ATOM 1151 C CA . TRP A 1 160 ? -0.327 -11.555 5.895 1.00 93.31 160 TRP A CA 1
ATOM 1152 C C . TRP A 1 160 ? -1.037 -12.874 5.603 1.00 93.31 160 TRP A C 1
ATOM 1154 O O . TRP A 1 160 ? -0.435 -13.890 5.248 1.00 93.31 160 TRP A O 1
ATOM 1164 N N . VAL A 1 161 ? -2.363 -12.833 5.702 1.00 93.75 161 VAL A N 1
ATOM 1165 C CA . VAL A 1 161 ? -3.248 -13.957 5.398 1.00 93.75 161 VAL A CA 1
ATOM 1166 C C . VAL A 1 161 ? -4.261 -13.555 4.336 1.00 93.75 161 VAL A C 1
ATOM 1168 O O . VAL A 1 161 ? -4.706 -12.409 4.279 1.00 93.75 161 VAL A O 1
ATOM 1171 N N . ARG A 1 162 ? -4.644 -14.514 3.492 1.00 93.06 162 ARG A N 1
ATOM 1172 C CA . ARG A 1 162 ? -5.636 -14.287 2.442 1.00 93.06 162 ARG A CA 1
ATOM 1173 C C . ARG A 1 162 ? -7.057 -14.445 2.991 1.00 93.06 162 ARG A C 1
ATOM 1175 O O . ARG A 1 162 ? -7.352 -15.408 3.711 1.00 93.06 162 ARG A O 1
ATOM 1182 N N . ARG A 1 163 ? -7.940 -13.510 2.641 1.00 91.19 163 ARG A N 1
ATOM 1183 C CA . ARG A 1 163 ? -9.390 -13.554 2.879 1.00 91.19 163 ARG A CA 1
ATOM 1184 C C . ARG A 1 163 ? -10.110 -13.064 1.626 1.00 91.19 163 ARG A C 1
ATOM 1186 O O . ARG A 1 163 ? -10.038 -11.888 1.289 1.00 91.19 163 ARG A O 1
ATOM 1193 N N . GLY A 1 164 ? -10.765 -13.987 0.918 1.00 87.06 164 GLY A N 1
ATOM 1194 C CA . GLY A 1 164 ? -11.291 -13.718 -0.422 1.00 87.06 164 GLY A CA 1
ATOM 1195 C C . GLY A 1 164 ? -10.173 -13.263 -1.366 1.00 87.06 164 GLY A C 1
ATOM 1196 O O . GLY A 1 164 ? -9.144 -13.935 -1.495 1.00 87.06 164 GLY A O 1
ATOM 1197 N N . ASP A 1 165 ? -10.356 -12.088 -1.958 1.00 86.38 165 ASP A N 1
ATOM 1198 C CA . ASP A 1 165 ? -9.394 -11.469 -2.876 1.00 86.38 165 ASP A CA 1
ATOM 1199 C C . ASP A 1 165 ? -8.430 -10.489 -2.191 1.00 86.38 165 ASP A C 1
ATOM 1201 O O . ASP A 1 165 ? -7.685 -9.786 -2.867 1.00 86.38 165 ASP A O 1
ATOM 1205 N N . LEU A 1 166 ? -8.429 -10.434 -0.854 1.00 87.31 166 LEU A N 1
ATOM 1206 C CA . LEU A 1 166 ? -7.614 -9.495 -0.087 1.00 87.31 166 LEU A CA 1
ATOM 1207 C C . LEU A 1 166 ? -6.525 -10.200 0.721 1.00 87.31 166 LEU A C 1
ATOM 1209 O O . LEU A 1 166 ? -6.748 -11.240 1.351 1.00 87.31 166 LEU A O 1
ATOM 1213 N N . TRP A 1 167 ? -5.353 -9.569 0.754 1.00 93.00 167 TRP A N 1
ATOM 1214 C CA . TRP A 1 167 ? -4.293 -9.840 1.718 1.00 93.00 167 TRP A CA 1
ATOM 1215 C C . TRP A 1 167 ? -4.439 -8.897 2.905 1.00 93.00 167 TRP A C 1
ATOM 1217 O O . TRP A 1 167 ? -4.380 -7.681 2.743 1.00 93.00 167 TRP A O 1
ATOM 1227 N N . VAL A 1 168 ? -4.632 -9.457 4.096 1.00 92.00 168 VAL A N 1
ATOM 1228 C CA . VAL A 1 168 ? -4.902 -8.685 5.314 1.00 92.00 168 VAL A CA 1
ATOM 1229 C C . VAL A 1 168 ? -4.016 -9.141 6.468 1.00 92.00 168 VAL A C 1
ATOM 1231 O O . VAL A 1 168 ? -3.484 -10.256 6.469 1.00 92.00 168 VAL A O 1
ATOM 1234 N N . ALA A 1 169 ? -3.857 -8.286 7.478 1.00 90.38 169 ALA A N 1
ATOM 1235 C CA . ALA A 1 169 ? -3.215 -8.676 8.729 1.00 90.38 169 ALA A CA 1
ATOM 1236 C C . ALA A 1 169 ? -4.032 -9.773 9.452 1.00 90.38 169 ALA A C 1
ATOM 1238 O O . ALA A 1 169 ? -5.260 -9.818 9.324 1.00 90.38 169 ALA A O 1
ATOM 1239 N N . PRO A 1 170 ? -3.408 -10.647 10.263 1.00 91.00 170 PRO A N 1
ATOM 1240 C CA . PRO A 1 170 ? -4.132 -11.686 11.000 1.00 91.00 170 PRO A CA 1
ATOM 1241 C C . PRO A 1 170 ? -5.238 -11.143 11.919 1.00 91.00 170 PRO A C 1
ATOM 1243 O O . PRO A 1 170 ? -6.270 -11.786 12.102 1.00 91.00 170 PRO A O 1
ATOM 1246 N N . GLN A 1 171 ? -5.050 -9.958 12.504 1.00 91.25 171 GLN A N 1
ATOM 1247 C CA . GLN A 1 171 ? -6.046 -9.279 13.339 1.00 91.25 171 GLN A CA 1
ATOM 1248 C C . GLN A 1 171 ? -7.260 -8.847 12.507 1.00 91.25 171 GLN A C 1
ATOM 1250 O O . GLN A 1 171 ? -8.388 -9.161 12.888 1.00 91.25 171 GLN A O 1
ATOM 1255 N N . ALA A 1 172 ? -7.024 -8.222 11.350 1.00 93.25 172 ALA A N 1
ATOM 1256 C CA . ALA A 1 172 ? -8.060 -7.870 10.381 1.00 93.25 172 ALA A CA 1
ATOM 1257 C C . ALA A 1 172 ? -8.834 -9.103 9.903 1.00 93.25 172 ALA A C 1
ATOM 1259 O O . ALA A 1 172 ? -10.062 -9.095 9.887 1.00 93.25 172 ALA A O 1
ATOM 1260 N N . ALA A 1 173 ? -8.142 -10.208 9.608 1.00 93.88 173 ALA A N 1
ATOM 1261 C CA . ALA A 1 173 ? -8.790 -11.456 9.210 1.00 93.88 173 ALA A CA 1
ATOM 1262 C C . ALA A 1 173 ? -9.795 -11.951 10.260 1.00 93.88 173 ALA A C 1
ATOM 1264 O O . ALA A 1 173 ? -10.924 -12.285 9.918 1.00 93.88 173 ALA A O 1
ATOM 1265 N N . ARG A 1 174 ? -9.433 -11.918 11.551 1.00 94.06 174 ARG A N 1
ATOM 1266 C CA . ARG A 1 174 ? -10.348 -12.297 12.644 1.00 94.06 174 ARG A CA 1
ATOM 1267 C C . ARG A 1 174 ? -11.568 -11.377 12.746 1.00 94.06 174 ARG A C 1
ATOM 1269 O O . ARG A 1 174 ? -12.606 -11.821 13.225 1.00 94.06 174 ARG A O 1
ATOM 1276 N N . ARG A 1 175 ? -11.447 -10.103 12.362 1.00 94.88 175 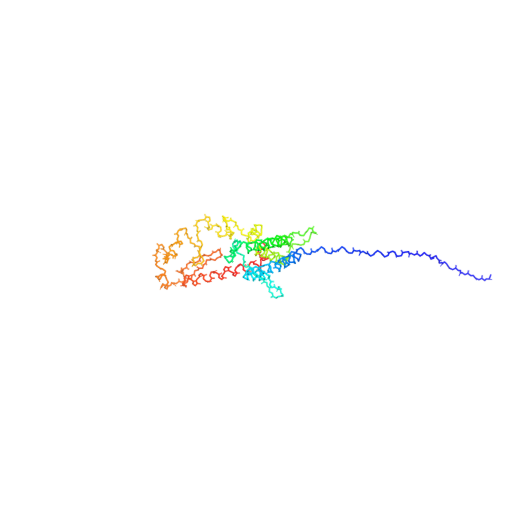ARG A N 1
ATOM 1277 C CA . ARG A 1 175 ? -12.559 -9.135 12.348 1.00 94.88 175 ARG A CA 1
ATOM 1278 C C . ARG A 1 175 ? -13.487 -9.362 11.160 1.00 94.88 175 ARG A C 1
ATOM 1280 O O . ARG A 1 175 ? -14.699 -9.427 11.349 1.00 94.88 175 ARG A O 1
ATOM 1287 N N . LEU A 1 176 ? -12.921 -9.602 9.979 1.00 94.38 176 LEU A N 1
ATOM 1288 C CA . LEU A 1 176 ? -13.677 -10.014 8.794 1.00 94.38 176 LEU A CA 1
ATOM 1289 C C . LEU A 1 176 ? -14.445 -11.317 9.048 1.00 94.38 176 LEU A C 1
ATOM 1291 O O . LEU A 1 176 ? -15.628 -11.400 8.730 1.00 94.38 176 LEU A O 1
ATOM 1295 N N . ASP A 1 177 ? -13.816 -12.297 9.704 1.00 93.69 177 ASP A N 1
ATOM 1296 C CA . ASP A 1 177 ? -14.455 -13.568 10.073 1.00 93.69 177 ASP A CA 1
ATOM 1297 C C . ASP A 1 177 ? -15.635 -13.355 11.061 1.00 93.69 177 ASP A C 1
ATOM 1299 O O . ASP A 1 177 ? -16.577 -14.147 11.088 1.00 93.69 177 ASP A O 1
ATOM 1303 N N . LYS A 1 178 ? -15.639 -12.257 11.836 1.00 94.56 178 LYS A N 1
ATOM 1304 C CA . LYS A 1 178 ? -16.764 -11.822 12.696 1.00 94.56 178 LYS A CA 1
ATOM 1305 C C . LYS A 1 178 ? -17.817 -10.982 11.959 1.00 94.56 178 LYS A C 1
ATOM 1307 O O . LYS A 1 178 ? -18.819 -10.596 12.561 1.00 94.56 178 LYS A O 1
ATOM 1312 N N . GLY A 1 179 ? -17.605 -10.692 10.678 1.00 94.62 179 GLY A N 1
ATOM 1313 C CA . GLY A 1 179 ? -18.479 -9.854 9.863 1.00 94.62 179 GLY A CA 1
ATOM 1314 C C . GLY A 1 179 ? -18.333 -8.354 10.118 1.00 94.62 179 GLY A C 1
ATOM 1315 O O . GLY A 1 179 ? -19.240 -7.611 9.758 1.00 94.62 179 GLY A O 1
ATOM 1316 N N . GLU A 1 180 ? -17.248 -7.904 10.750 1.00 96.81 180 GLU A N 1
ATOM 1317 C CA . GLU A 1 180 ? -16.939 -6.474 10.840 1.00 96.81 180 GLU A CA 1
ATOM 1318 C C . GLU A 1 180 ? -16.497 -5.920 9.474 1.00 96.81 180 GLU A C 1
ATOM 1320 O O . GLU A 1 180 ? -16.016 -6.650 8.607 1.00 96.81 180 GLU A O 1
ATOM 1325 N N . GLU A 1 181 ? -16.660 -4.614 9.294 1.00 95.62 181 GLU A N 1
ATOM 1326 C CA . GLU A 1 181 ? -16.343 -3.861 8.082 1.00 95.62 181 GLU A CA 1
ATOM 1327 C C . GLU A 1 181 ? -15.354 -2.747 8.444 1.00 95.62 181 GLU A C 1
ATOM 1329 O O . GLU A 1 181 ? -15.529 -2.086 9.468 1.00 95.62 181 GLU A O 1
ATOM 1334 N N . TYR A 1 182 ? -14.314 -2.546 7.635 1.00 95.12 182 TYR A N 1
ATOM 1335 C CA . TYR A 1 182 ? -13.342 -1.470 7.838 1.00 95.12 182 TYR A CA 1
ATOM 1336 C C . TYR A 1 182 ? -13.610 -0.314 6.882 1.00 95.12 182 TYR A C 1
ATOM 1338 O O . TYR A 1 182 ? -13.811 -0.534 5.688 1.00 95.12 182 TYR A O 1
ATOM 1346 N N . ASP A 1 183 ? -13.537 0.907 7.400 1.00 96.06 183 ASP A N 1
ATOM 1347 C CA . ASP A 1 183 ? -13.551 2.132 6.610 1.00 96.06 183 ASP A CA 1
ATOM 1348 C C . ASP A 1 183 ? -12.437 3.080 7.093 1.00 96.06 183 ASP A C 1
ATOM 1350 O O . ASP A 1 183 ? -12.304 3.276 8.303 1.00 96.06 183 ASP A O 1
ATOM 1354 N N . PRO A 1 184 ? -11.629 3.692 6.206 1.00 95.25 184 PRO A N 1
ATOM 1355 C CA . PRO A 1 184 ? -10.544 4.584 6.619 1.00 95.25 184 PRO A CA 1
ATOM 1356 C C . PRO A 1 184 ? -10.985 5.779 7.477 1.00 95.25 184 PRO A C 1
ATOM 1358 O O . PRO A 1 184 ? -10.200 6.253 8.294 1.00 95.25 184 PRO A O 1
ATOM 1361 N N . ALA A 1 185 ? -12.221 6.262 7.322 1.00 95.81 185 ALA A N 1
ATOM 1362 C CA . ALA A 1 185 ? -12.760 7.389 8.076 1.00 95.81 185 ALA A CA 1
ATOM 1363 C C . ALA A 1 185 ? -13.406 6.978 9.408 1.00 95.81 185 ALA A C 1
ATOM 1365 O O . ALA A 1 185 ? -13.617 7.836 10.268 1.00 95.81 185 ALA A O 1
ATOM 1366 N N . PHE A 1 186 ? -13.735 5.693 9.600 1.00 96.25 186 PHE A N 1
ATOM 1367 C CA . PHE A 1 186 ? -14.509 5.220 10.761 1.00 96.25 186 PHE A CA 1
ATOM 1368 C C . PHE A 1 186 ? -13.889 4.041 11.524 1.00 96.25 186 PHE A C 1
ATOM 1370 O O . PHE A 1 186 ? -14.355 3.705 12.616 1.00 96.25 186 PHE A O 1
ATOM 1377 N N . GLY A 1 187 ? -12.840 3.430 10.980 1.00 96.75 187 GLY A N 1
ATOM 1378 C CA . GLY A 1 187 ? -12.204 2.235 11.512 1.00 96.75 187 GLY A CA 1
ATOM 1379 C C . GLY A 1 187 ? -13.063 0.982 11.335 1.00 96.75 187 GLY A C 1
ATOM 1380 O O . GLY A 1 187 ? -13.934 0.906 10.468 1.00 96.75 187 GLY A O 1
ATOM 1381 N N . TRP A 1 188 ? -12.810 -0.021 12.174 1.00 97.31 188 TRP A N 1
ATOM 1382 C CA . TRP A 1 188 ? -13.589 -1.254 12.234 1.00 97.31 188 TRP A CA 1
ATOM 1383 C C . TRP A 1 188 ? -14.962 -1.028 12.870 1.00 97.31 188 TRP A C 1
ATOM 1385 O O . TRP A 1 188 ? -15.082 -0.614 14.027 1.00 97.31 188 TRP A O 1
ATOM 1395 N N . LEU A 1 189 ? -16.008 -1.380 12.126 1.00 96.81 189 LEU A N 1
ATOM 1396 C CA . LEU A 1 189 ? -17.403 -1.291 12.527 1.00 96.81 189 LEU A CA 1
ATOM 1397 C C . LEU A 1 189 ? -18.076 -2.671 12.479 1.00 96.81 189 LEU A C 1
ATOM 1399 O O . LEU A 1 189 ? -17.832 -3.453 11.565 1.00 96.81 189 LEU A O 1
ATOM 1403 N N . PRO A 1 190 ? -18.988 -2.982 13.416 1.00 95.44 190 PRO A N 1
ATOM 1404 C CA . PRO A 1 190 ? -19.860 -4.145 13.291 1.00 95.44 190 PRO A CA 1
ATOM 1405 C C . PRO A 1 190 ? -20.674 -4.139 11.992 1.00 95.44 190 PRO A C 1
ATOM 1407 O O . PRO A 1 190 ? -21.074 -3.071 11.515 1.00 95.44 190 PRO A O 1
ATOM 1410 N N . ARG A 1 191 ? -20.995 -5.341 11.496 1.00 95.25 191 ARG A N 1
ATOM 1411 C CA . ARG A 1 191 ? -21.770 -5.557 10.268 1.00 95.25 191 ARG A CA 1
ATOM 1412 C C . ARG A 1 191 ? -22.985 -4.637 10.159 1.00 95.25 191 ARG A C 1
ATOM 1414 O O . ARG A 1 191 ? -23.782 -4.535 11.096 1.00 95.25 191 ARG A O 1
ATOM 1421 N N . GLY A 1 192 ? -23.161 -4.020 8.996 1.00 94.00 192 GLY A N 1
ATOM 1422 C CA . GLY A 1 192 ? -24.336 -3.218 8.656 1.00 94.00 192 GLY A CA 1
ATOM 1423 C C . GLY A 1 192 ? -24.371 -1.822 9.280 1.00 94.00 192 GLY A C 1
ATOM 1424 O O . GLY A 1 192 ? -25.334 -1.089 9.062 1.00 94.00 192 GLY A O 1
ATOM 1425 N N . ARG A 1 193 ? -23.345 -1.415 10.042 1.00 95.81 193 ARG A N 1
ATOM 1426 C CA . ARG A 1 193 ? -23.258 -0.045 10.579 1.00 95.81 193 ARG A CA 1
ATOM 1427 C C . ARG A 1 193 ? -22.634 0.945 9.605 1.00 95.81 193 ARG A C 1
ATOM 1429 O O . ARG A 1 193 ? -22.991 2.120 9.663 1.00 95.81 193 ARG A O 1
ATOM 1436 N N . LEU A 1 194 ? -21.753 0.484 8.716 1.00 96.38 194 LEU A N 1
ATOM 1437 C CA . LEU A 1 194 ? -21.004 1.348 7.804 1.00 96.38 194 LEU A CA 1
ATOM 1438 C C . LEU A 1 194 ? -21.925 2.230 6.949 1.00 96.38 194 LEU A C 1
ATOM 1440 O O . LEU A 1 194 ? -21.727 3.438 6.884 1.00 96.38 194 LEU A O 1
ATOM 1444 N N . GLY A 1 195 ? -23.004 1.667 6.397 1.00 96.94 195 GLY A N 1
ATOM 1445 C CA . GLY A 1 195 ? -23.971 2.434 5.601 1.00 96.94 195 GLY A CA 1
ATOM 1446 C C . GLY A 1 195 ? -24.577 3.632 6.346 1.00 96.94 195 GLY A C 1
ATOM 1447 O O . GLY A 1 195 ? -24.725 4.702 5.765 1.00 96.94 195 GLY A O 1
ATOM 1448 N N . ARG A 1 196 ? -24.860 3.497 7.649 1.00 97.56 196 ARG A N 1
ATOM 1449 C CA . ARG A 1 196 ? -25.367 4.609 8.476 1.00 97.56 196 ARG A CA 1
ATOM 1450 C C . ARG A 1 196 ? -24.289 5.646 8.778 1.00 97.56 196 ARG A C 1
ATOM 1452 O O . ARG A 1 196 ? -24.570 6.838 8.797 1.00 97.56 196 ARG A O 1
ATOM 1459 N N . TYR A 1 197 ? -23.048 5.204 8.968 1.00 96.88 197 TYR A N 1
ATOM 1460 C CA . TYR A 1 197 ? -21.913 6.110 9.150 1.00 96.88 197 TYR A CA 1
ATOM 1461 C C . TYR A 1 197 ? -21.663 6.968 7.907 1.00 96.88 197 TYR A C 1
ATOM 1463 O O . TYR A 1 197 ? -21.492 8.185 8.035 1.00 96.88 197 TYR A O 1
ATOM 1471 N N . LEU A 1 198 ? -21.728 6.351 6.724 1.00 96.56 198 LEU A N 1
ATOM 1472 C CA . LEU A 1 198 ? -21.660 7.030 5.427 1.00 96.56 198 LEU A CA 1
ATOM 1473 C C . LEU A 1 198 ? -22.850 7.977 5.207 1.00 96.56 198 LEU A C 1
ATOM 1475 O O . LEU A 1 198 ? -22.682 9.037 4.616 1.00 96.56 198 LEU A O 1
ATOM 1479 N N . ALA A 1 199 ? -24.029 7.647 5.744 1.00 96.94 199 ALA A N 1
ATOM 1480 C CA . ALA A 1 199 ? -25.208 8.517 5.738 1.00 96.94 199 ALA A CA 1
ATOM 1481 C C . ALA A 1 199 ? -25.159 9.657 6.780 1.00 96.94 199 ALA A C 1
ATOM 1483 O O . ALA A 1 199 ? -26.149 10.361 6.967 1.00 96.94 199 ALA A O 1
ATOM 1484 N N . GLY A 1 200 ? -24.027 9.850 7.465 1.00 96.50 200 GLY A N 1
ATOM 1485 C CA . GLY A 1 200 ? -23.846 10.951 8.411 1.00 96.50 200 GLY A CA 1
ATOM 1486 C C . GLY A 1 200 ? -24.395 10.681 9.811 1.00 96.50 200 GLY A C 1
ATOM 1487 O O . GLY A 1 200 ? -24.624 11.627 10.557 1.00 96.50 200 GLY A O 1
ATOM 1488 N N . GLU A 1 201 ? -24.587 9.422 10.204 1.00 96.81 201 GLU A N 1
ATOM 1489 C CA . GLU A 1 201 ? -25.004 9.057 11.562 1.00 96.81 201 GLU A CA 1
ATOM 1490 C C . GLU A 1 201 ? -23.847 8.470 12.383 1.00 96.81 201 GLU A C 1
ATOM 1492 O O . GLU A 1 201 ? -22.877 7.929 11.852 1.00 96.81 201 GLU A O 1
ATOM 1497 N N . ARG A 1 202 ? -23.932 8.553 13.709 1.00 95.69 202 ARG A N 1
ATOM 1498 C CA . ARG A 1 202 ? -22.955 8.011 14.659 1.00 95.69 202 ARG A CA 1
ATOM 1499 C C . ARG A 1 202 ? -23.666 7.195 15.721 1.00 95.69 202 ARG A C 1
ATOM 1501 O O . ARG A 1 202 ? -24.735 7.574 16.196 1.00 95.69 202 ARG A O 1
ATOM 1508 N N . HIS A 1 203 ? -23.066 6.069 16.090 1.00 93.94 203 HIS A N 1
ATOM 1509 C CA . HIS A 1 203 ? -23.582 5.212 17.145 1.00 93.94 203 HIS A CA 1
ATOM 1510 C C . HIS A 1 203 ? -22.755 5.386 18.417 1.00 93.94 203 HIS A C 1
ATOM 1512 O O . HIS A 1 203 ? -21.595 4.978 18.463 1.00 93.94 203 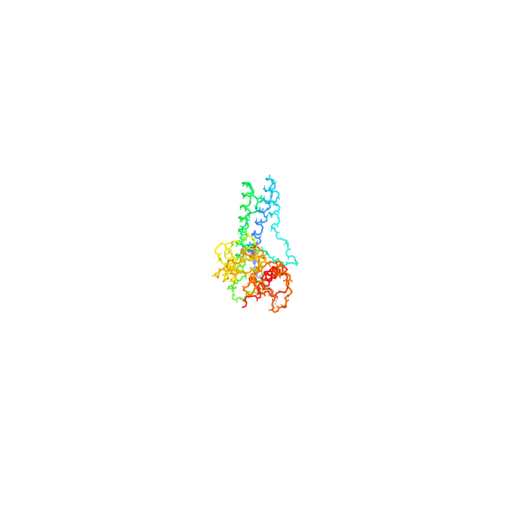HIS A O 1
ATOM 1518 N N . ASP A 1 204 ? -23.378 5.888 19.478 1.00 90.69 204 ASP A N 1
ATOM 1519 C CA . ASP A 1 204 ? -22.766 5.985 20.801 1.00 90.69 204 ASP A CA 1
ATOM 1520 C C . ASP A 1 204 ? -23.699 5.416 21.877 1.00 90.69 204 ASP A C 1
ATOM 1522 O O . ASP A 1 204 ? -24.880 5.750 21.940 1.00 90.69 204 ASP A O 1
ATOM 1526 N N . ARG A 1 205 ? -23.166 4.527 22.725 1.00 86.75 205 ARG A N 1
ATOM 1527 C CA . ARG A 1 205 ? -23.870 3.892 23.863 1.00 86.75 205 ARG A CA 1
ATOM 1528 C C . ARG A 1 205 ? -25.302 3.408 23.570 1.00 86.75 205 ARG A C 1
ATOM 1530 O O . ARG A 1 205 ? -26.201 3.577 24.387 1.00 86.75 205 ARG A O 1
ATOM 1537 N N . GLY A 1 206 ? -25.516 2.781 22.413 1.00 90.12 206 GLY A N 1
ATOM 1538 C CA . GLY A 1 206 ? -26.819 2.218 22.030 1.00 90.12 206 GLY A CA 1
ATOM 1539 C C . GLY A 1 206 ? -27.778 3.220 21.385 1.00 90.12 206 GLY A C 1
ATOM 1540 O O . GLY A 1 206 ? -28.908 2.858 21.065 1.00 90.12 206 GLY A O 1
ATOM 1541 N N . ARG A 1 207 ? -27.343 4.465 21.171 1.00 93.75 207 ARG A N 1
ATOM 1542 C CA . ARG A 1 207 ? -28.119 5.512 20.512 1.00 93.75 207 ARG A CA 1
ATOM 1543 C C . ARG A 1 207 ? -27.454 5.928 19.205 1.00 93.75 207 ARG A C 1
ATOM 1545 O O . ARG A 1 207 ? -26.241 6.106 19.139 1.00 93.75 207 ARG A O 1
ATOM 1552 N N . TRP A 1 208 ? -28.282 6.123 18.186 1.00 96.62 208 TRP A N 1
ATOM 1553 C CA . TRP A 1 208 ? -27.887 6.782 16.948 1.00 96.62 208 TRP A CA 1
ATOM 1554 C C . TRP A 1 208 ? -28.165 8.281 17.035 1.00 96.62 208 TRP A C 1
ATOM 1556 O O . TRP A 1 208 ? -29.178 8.696 17.605 1.00 96.62 208 TRP A O 1
ATOM 1566 N N . MET A 1 209 ? -27.252 9.073 16.494 1.00 96.75 209 MET A N 1
ATOM 1567 C CA . MET A 1 209 ? -27.347 10.528 16.382 1.00 96.75 209 MET A CA 1
ATOM 1568 C C . MET A 1 209 ? -26.707 10.980 15.074 1.00 96.75 209 MET A C 1
ATOM 1570 O O . MET A 1 209 ? -26.009 10.199 14.428 1.00 96.75 209 MET A O 1
ATOM 1574 N N . THR A 1 210 ? -26.927 12.224 14.678 1.00 96.88 210 THR A N 1
ATOM 1575 C CA . THR A 1 210 ? -26.248 12.803 13.514 1.00 96.88 210 THR A CA 1
ATOM 1576 C C . THR A 1 210 ? -24.760 13.030 13.802 1.00 96.88 210 THR A C 1
ATOM 1578 O O . THR A 1 210 ? -24.334 13.144 14.953 1.00 96.88 210 THR A O 1
ATOM 1581 N N . ALA A 1 211 ? -23.941 13.098 12.755 1.00 94.44 211 ALA A N 1
ATOM 1582 C CA . ALA A 1 211 ? -22.522 13.416 12.867 1.00 94.44 211 ALA A CA 1
ATOM 1583 C C . ALA A 1 211 ? -22.298 14.822 13.443 1.00 94.44 211 ALA A C 1
ATOM 1585 O O . ALA A 1 211 ? -21.347 15.019 14.193 1.00 94.44 211 ALA A O 1
ATOM 1586 N N . GLU A 1 212 ? -23.193 15.767 13.144 1.00 94.25 212 GLU A N 1
ATOM 1587 C CA . GLU A 1 212 ? -23.175 17.129 13.687 1.00 94.25 212 GLU A CA 1
ATOM 1588 C C . GLU A 1 212 ? -23.442 17.135 15.195 1.00 94.25 212 GLU A C 1
ATOM 1590 O O . GLU A 1 212 ? -22.674 17.722 15.959 1.00 94.25 212 GLU A O 1
ATOM 1595 N N . GLU A 1 213 ? -24.484 16.425 15.644 1.00 94.44 213 GLU A N 1
ATOM 1596 C CA . GLU A 1 213 ? -24.766 16.254 17.073 1.00 94.44 213 GLU A CA 1
ATOM 1597 C C . GLU A 1 213 ? -23.605 15.570 17.789 1.00 94.44 213 GLU A C 1
ATOM 1599 O O . GLU A 1 213 ? -23.240 15.988 18.886 1.00 94.44 213 GLU A O 1
ATOM 1604 N N . ASP A 1 214 ? -23.011 14.532 17.190 1.00 93.81 214 ASP A N 1
ATOM 1605 C CA . ASP A 1 214 ? -21.861 13.872 17.793 1.00 93.81 214 ASP A CA 1
ATOM 1606 C C . ASP A 1 214 ? -20.661 14.819 17.891 1.00 93.81 214 ASP A C 1
ATOM 1608 O O . ASP A 1 214 ? -20.064 14.916 18.961 1.00 93.81 214 ASP A O 1
ATOM 1612 N N . ALA A 1 215 ? -20.333 15.557 16.828 1.00 90.94 215 ALA A N 1
ATOM 1613 C CA . ALA A 1 215 ? -19.206 16.491 16.788 1.00 90.94 215 ALA A CA 1
ATOM 1614 C C . ALA A 1 215 ? -19.355 17.657 17.779 1.00 90.94 215 ALA A C 1
ATOM 1616 O O . ALA A 1 215 ? -18.365 18.080 18.374 1.00 90.94 215 ALA A O 1
ATOM 1617 N N . ALA A 1 216 ? -20.580 18.135 18.017 1.00 92.50 216 ALA A N 1
ATOM 1618 C CA . ALA A 1 216 ? -20.859 19.212 18.968 1.00 92.50 216 ALA A CA 1
ATOM 1619 C C . ALA A 1 216 ? -20.635 18.813 20.441 1.00 92.50 216 ALA A C 1
ATOM 1621 O O . ALA A 1 216 ? -20.587 19.671 21.327 1.00 92.50 216 ALA A O 1
ATOM 1622 N N . ARG A 1 217 ? -20.510 17.514 20.742 1.00 91.44 217 ARG A N 1
ATOM 1623 C CA . ARG A 1 217 ? -20.336 17.026 22.116 1.00 91.44 217 ARG A CA 1
ATOM 1624 C C . ARG A 1 217 ? -18.906 17.215 22.600 1.00 91.44 217 ARG A C 1
ATOM 1626 O O . ARG A 1 217 ? -17.961 16.658 22.038 1.00 91.44 217 ARG A O 1
ATOM 1633 N N . VAL A 1 218 ? -18.782 17.866 23.753 1.00 91.06 218 VAL A N 1
ATOM 1634 C CA . VAL A 1 218 ? -17.566 17.841 24.570 1.00 91.06 218 VAL A CA 1
ATOM 1635 C C . VAL A 1 218 ? -17.597 16.588 25.441 1.00 91.06 218 VAL A C 1
ATOM 1637 O O . VAL A 1 218 ? -18.480 16.421 26.284 1.00 91.06 218 VAL A O 1
ATOM 1640 N N . LEU A 1 219 ? -16.645 15.686 25.218 1.00 91.94 219 LEU A N 1
ATOM 1641 C CA . LEU A 1 219 ? -16.543 14.416 25.931 1.00 91.94 219 LEU A CA 1
ATOM 1642 C C . LEU A 1 219 ? -15.333 14.440 26.872 1.00 91.94 219 LEU A C 1
ATOM 1644 O O . LEU A 1 219 ? -14.279 14.936 26.476 1.00 91.94 219 LEU A O 1
ATOM 1648 N N . PRO A 1 220 ? -15.435 13.885 28.091 1.00 93.50 220 PRO A N 1
ATOM 1649 C CA . PRO A 1 220 ? -14.250 13.518 28.854 1.00 93.50 220 PRO A CA 1
ATOM 1650 C C . PRO A 1 220 ? -13.576 12.287 28.221 1.00 93.50 220 PRO A C 1
ATOM 1652 O O . PRO A 1 220 ? -14.218 11.520 27.501 1.00 93.50 220 PRO A O 1
ATOM 1655 N N . VAL A 1 221 ? -12.276 12.099 28.475 1.00 91.06 221 VAL A N 1
ATOM 1656 C CA . VAL A 1 221 ? -11.454 11.065 27.809 1.00 91.06 221 VAL A CA 1
ATOM 1657 C C . VAL A 1 221 ? -11.982 9.651 28.050 1.00 91.06 221 VAL A C 1
ATOM 1659 O O . VAL A 1 221 ? -12.079 8.878 27.105 1.00 91.06 221 VAL A O 1
ATOM 1662 N N . ASP A 1 222 ? -12.413 9.327 29.271 1.00 92.06 222 ASP A N 1
ATOM 1663 C C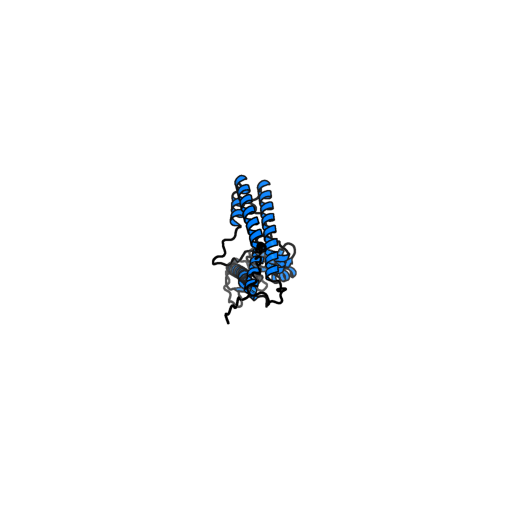A . ASP A 1 222 ? -13.022 8.032 29.629 1.00 92.06 222 ASP A CA 1
ATOM 1664 C C . ASP A 1 222 ? -14.322 7.736 28.857 1.00 92.06 222 ASP A C 1
ATOM 1666 O O . ASP A 1 222 ? -14.797 6.600 28.802 1.00 92.06 222 ASP A O 1
ATOM 1670 N N . ARG A 1 223 ? -14.903 8.767 28.240 1.00 91.12 223 ARG A N 1
ATOM 1671 C CA . ARG A 1 223 ? -16.105 8.712 27.411 1.00 91.12 223 ARG A CA 1
ATOM 1672 C C . ARG A 1 223 ? -15.844 9.115 25.964 1.00 91.12 223 ARG A C 1
ATOM 1674 O O . ARG A 1 223 ? -16.818 9.416 25.274 1.00 91.12 223 ARG A O 1
ATOM 1681 N N . GLY A 1 224 ? -14.582 9.138 25.542 1.00 92.50 224 GLY A N 1
ATOM 1682 C CA . GLY A 1 224 ? -14.179 9.512 24.196 1.00 92.50 224 GLY A CA 1
ATOM 1683 C C . GLY A 1 224 ? -14.792 8.621 23.116 1.00 92.50 224 GLY A C 1
ATOM 1684 O O . GLY A 1 224 ? -15.342 7.546 23.371 1.00 92.50 224 GLY A O 1
ATOM 1685 N N . ARG A 1 225 ? -14.672 9.080 21.876 1.00 92.50 225 ARG A N 1
ATOM 1686 C CA . ARG A 1 225 ? -15.006 8.317 20.679 1.00 92.50 225 ARG A CA 1
ATOM 1687 C C . ARG A 1 225 ? -13.947 7.240 20.495 1.00 92.50 225 ARG A C 1
ATOM 1689 O O . ARG A 1 225 ? -12.749 7.523 20.548 1.00 92.50 225 ARG A O 1
ATOM 1696 N N . ARG A 1 226 ? -14.398 6.003 20.303 1.00 93.94 226 ARG A N 1
ATOM 1697 C CA . ARG A 1 226 ? -13.525 4.867 20.014 1.00 93.94 226 ARG A CA 1
ATOM 1698 C C . ARG A 1 226 ? -13.305 4.768 18.508 1.00 93.94 226 ARG A C 1
ATOM 1700 O O . ARG A 1 226 ? -14.277 4.722 17.758 1.00 93.94 226 ARG A O 1
ATOM 1707 N N . PHE A 1 227 ? -12.048 4.661 18.101 1.00 96.12 227 PHE A N 1
ATOM 1708 C CA . PHE A 1 227 ? -11.623 4.365 16.738 1.00 96.12 227 PHE A CA 1
ATOM 1709 C C . PHE A 1 227 ? -10.717 3.140 16.764 1.00 96.12 227 PHE A C 1
ATOM 1711 O O . PHE A 1 227 ? -9.814 3.057 17.594 1.00 96.12 227 PHE A O 1
ATOM 1718 N N . VAL A 1 228 ? -10.966 2.174 15.887 1.00 96.44 228 VAL A N 1
ATOM 1719 C CA . VAL A 1 228 ? -10.249 0.897 15.905 1.00 96.44 228 VAL A CA 1
ATOM 1720 C C . VAL A 1 228 ? -9.685 0.610 14.526 1.00 96.44 228 VAL A C 1
ATOM 1722 O O . VAL A 1 228 ? -10.434 0.575 13.555 1.00 96.44 228 VAL A O 1
ATOM 1725 N N . THR A 1 229 ? -8.384 0.366 14.446 1.00 96.00 229 THR A N 1
ATOM 1726 C CA . THR A 1 229 ? -7.687 -0.110 13.246 1.00 96.00 229 THR A CA 1
ATOM 1727 C C . THR A 1 229 ? -7.189 -1.541 13.448 1.00 96.00 229 THR A C 1
ATOM 1729 O O . THR A 1 229 ? -7.588 -2.230 14.393 1.00 96.00 229 THR A O 1
ATOM 1732 N N . ASP A 1 230 ? -6.342 -2.020 12.541 1.00 92.56 230 ASP A N 1
ATOM 1733 C CA . ASP A 1 230 ? -5.754 -3.355 12.620 1.00 92.56 230 ASP A CA 1
ATOM 1734 C C . ASP A 1 230 ? -4.844 -3.514 13.843 1.00 92.56 230 ASP A C 1
ATOM 1736 O O . ASP A 1 230 ? -4.868 -4.572 14.480 1.00 92.56 230 ASP A O 1
ATOM 1740 N N . HIS A 1 231 ? -4.080 -2.470 14.186 1.00 92.88 231 HIS A N 1
ATOM 1741 C CA . HIS A 1 231 ? -3.082 -2.511 15.258 1.00 92.88 231 HIS A CA 1
ATOM 1742 C C . HIS A 1 231 ? -3.402 -1.596 16.447 1.00 92.88 231 HIS A C 1
ATOM 1744 O O . HIS A 1 231 ? -2.776 -1.750 17.496 1.00 92.88 231 HIS A O 1
ATOM 1750 N N . TRP A 1 232 ? -4.370 -0.680 16.328 1.00 95.69 232 TRP A N 1
ATOM 1751 C CA . TRP A 1 232 ? -4.624 0.343 17.344 1.00 95.69 232 TRP A CA 1
ATOM 1752 C C . TRP A 1 232 ? -6.092 0.404 17.775 1.00 95.69 232 TRP A C 1
ATOM 1754 O O . TRP A 1 232 ? -7.014 0.310 16.966 1.00 95.69 232 TRP A O 1
ATOM 1764 N N . GLU A 1 233 ? -6.307 0.620 19.072 1.00 95.94 233 GLU A N 1
ATOM 1765 C CA . GLU A 1 233 ? -7.567 1.117 19.624 1.00 95.94 233 GLU A CA 1
ATOM 1766 C C . GLU A 1 233 ? -7.298 2.505 20.202 1.00 95.94 233 GLU A C 1
ATOM 1768 O O . GLU A 1 233 ? -6.475 2.669 21.102 1.00 95.94 233 GLU A O 1
ATOM 1773 N N . ILE A 1 234 ? -7.981 3.510 19.664 1.00 96.50 234 ILE A N 1
ATOM 1774 C CA . ILE A 1 234 ? -7.808 4.911 20.029 1.00 96.50 234 ILE A CA 1
ATOM 1775 C C . ILE A 1 234 ? -9.084 5.382 20.712 1.00 96.50 234 ILE A C 1
ATOM 1777 O O . ILE A 1 234 ? -10.182 5.243 20.172 1.00 96.50 234 ILE A O 1
ATOM 1781 N N . LEU A 1 235 ? -8.928 5.966 21.896 1.00 95.62 235 LEU A N 1
ATOM 1782 C CA . LEU A 1 235 ? -9.993 6.649 22.616 1.00 95.62 235 LEU A CA 1
ATOM 1783 C C . LEU A 1 235 ? -9.693 8.148 22.604 1.00 95.62 235 LEU A C 1
ATOM 1785 O O . LEU A 1 235 ? -8.711 8.586 23.198 1.00 95.62 235 LEU A O 1
ATOM 1789 N N . SER A 1 236 ? -10.515 8.923 21.899 1.00 94.50 236 SER A N 1
ATOM 1790 C CA . SER A 1 236 ? -10.242 10.336 21.623 1.00 94.50 236 SER A CA 1
ATOM 1791 C C . SER A 1 236 ? -11.448 11.219 21.925 1.00 94.50 236 SER A C 1
ATOM 1793 O O . SER A 1 236 ? -12.592 10.859 21.656 1.00 94.50 236 SER A O 1
ATOM 1795 N N . THR A 1 237 ? -11.206 12.404 22.478 1.00 94.69 237 THR A N 1
ATOM 1796 C CA . THR A 1 237 ? -12.237 13.444 22.628 1.00 94.69 237 THR A CA 1
ATOM 1797 C C . THR A 1 237 ? -12.361 14.318 21.380 1.00 94.69 237 THR A C 1
ATOM 1799 O O . THR A 1 237 ? -13.330 15.071 21.264 1.00 94.69 237 THR A O 1
ATOM 1802 N N . ALA A 1 238 ? -11.421 14.192 20.438 1.00 92.62 238 ALA A N 1
ATOM 1803 C CA . ALA A 1 238 ? -11.428 14.905 19.170 1.00 92.62 238 ALA A CA 1
ATOM 1804 C C . ALA A 1 238 ? -12.563 14.412 18.248 1.00 92.62 238 ALA A C 1
ATOM 1806 O O . ALA A 1 238 ? -13.125 13.325 18.464 1.00 92.62 238 ALA A O 1
ATOM 1807 N N . PRO A 1 239 ? -12.912 15.195 17.213 1.00 90.31 239 PRO A N 1
ATOM 1808 C CA . PRO A 1 239 ? -13.713 14.723 16.094 1.00 90.31 239 PRO A CA 1
ATOM 1809 C C . PRO A 1 239 ? -13.191 13.404 15.503 1.00 90.31 239 PRO A C 1
ATOM 1811 O O . PRO A 1 239 ? -12.005 13.063 15.586 1.00 90.31 239 PRO A O 1
ATOM 1814 N N . LEU A 1 240 ? -14.103 12.639 14.902 1.00 91.25 240 LEU A N 1
ATOM 1815 C CA . LEU A 1 240 ? -13.780 11.324 14.350 1.00 91.25 240 LEU A CA 1
ATOM 1816 C C . LEU A 1 240 ? -12.783 11.415 13.185 1.00 91.25 240 LEU A C 1
ATOM 1818 O O . LEU A 1 240 ? -11.903 10.570 13.089 1.00 91.25 240 LEU A O 1
ATOM 1822 N N . GLU A 1 241 ? -12.879 12.466 12.367 1.00 92.06 241 GLU A N 1
ATOM 1823 C CA . GLU A 1 241 ? -11.965 12.739 11.251 1.00 92.06 241 GLU A CA 1
ATOM 1824 C C . GLU A 1 241 ? -10.520 12.956 11.724 1.00 92.06 241 GLU A C 1
ATOM 1826 O O . GLU A 1 241 ? -9.603 12.306 11.226 1.00 92.06 241 GLU A O 1
ATOM 1831 N N . ASP A 1 242 ? -10.316 13.774 12.760 1.00 94.25 242 ASP A N 1
ATOM 1832 C CA . ASP A 1 242 ? -8.988 13.988 13.352 1.00 94.25 242 ASP A CA 1
ATOM 1833 C C . ASP A 1 242 ? -8.412 12.683 13.915 1.00 94.25 242 ASP A C 1
ATOM 1835 O O . ASP A 1 242 ? -7.222 12.382 13.780 1.00 94.25 242 ASP A O 1
ATOM 1839 N N . THR A 1 243 ? -9.281 11.876 14.529 1.00 95.00 243 THR A N 1
ATOM 1840 C CA . THR A 1 243 ? -8.908 10.570 15.075 1.00 95.00 243 THR A CA 1
ATOM 1841 C C . THR A 1 243 ? -8.535 9.591 13.958 1.00 95.00 243 THR A C 1
ATOM 1843 O O . THR A 1 243 ? -7.547 8.873 14.097 1.00 95.00 243 THR A O 1
ATOM 1846 N N . ALA A 1 244 ? -9.255 9.604 12.833 1.00 96.06 244 ALA A N 1
ATOM 1847 C CA . ALA A 1 244 ? -8.935 8.822 11.641 1.00 96.06 244 ALA A CA 1
ATOM 1848 C C . ALA A 1 244 ? -7.585 9.236 11.034 1.00 96.06 244 ALA A C 1
ATOM 1850 O O . ALA A 1 244 ? -6.760 8.383 10.703 1.00 96.06 244 ALA A O 1
ATOM 1851 N N . GLY A 1 245 ? -7.307 10.543 10.967 1.00 96.81 245 GLY A N 1
ATOM 1852 C CA . GLY A 1 245 ? -6.019 11.069 10.510 1.00 96.81 245 GLY A CA 1
ATOM 1853 C C . GLY A 1 245 ? -4.845 10.606 11.380 1.00 96.81 245 GLY A C 1
ATOM 1854 O O . GLY A 1 245 ? -3.806 10.194 10.857 1.00 96.81 245 GLY A O 1
ATOM 1855 N N . LEU A 1 246 ? -5.007 10.610 12.709 1.00 97.00 246 LEU A N 1
ATOM 1856 C CA . LEU A 1 246 ? -4.019 10.036 13.630 1.00 97.00 246 LEU A CA 1
ATOM 1857 C C . LEU A 1 246 ? -3.864 8.524 13.419 1.00 97.00 246 LEU A C 1
ATOM 1859 O O . LEU A 1 246 ? -2.740 8.032 13.330 1.00 97.00 246 LEU A O 1
ATOM 1863 N N . ALA A 1 247 ? -4.978 7.800 13.320 1.00 97.06 247 ALA A N 1
ATOM 1864 C CA . ALA A 1 247 ? -4.989 6.355 13.129 1.00 97.06 247 ALA A CA 1
ATOM 1865 C C . ALA A 1 247 ? -4.222 5.941 11.864 1.00 97.06 247 ALA A C 1
ATOM 1867 O O . ALA A 1 247 ? -3.370 5.056 11.924 1.00 97.06 247 ALA A O 1
ATOM 1868 N N . SER A 1 248 ? -4.443 6.646 10.750 1.00 95.56 248 SER A N 1
ATOM 1869 C CA . SER A 1 248 ? -3.724 6.420 9.493 1.00 95.56 248 SER A CA 1
ATOM 1870 C C . SER A 1 248 ? -2.208 6.566 9.661 1.00 95.56 248 SER A C 1
ATOM 1872 O O . SER A 1 248 ? -1.454 5.719 9.187 1.00 95.56 248 SER A O 1
ATOM 1874 N N . ARG A 1 249 ? -1.745 7.602 10.374 1.00 96.38 249 ARG A N 1
ATOM 1875 C CA . ARG A 1 249 ? -0.308 7.824 10.623 1.00 96.38 249 ARG A CA 1
ATOM 1876 C C . ARG A 1 249 ? 0.300 6.756 11.529 1.00 96.38 249 ARG A C 1
ATOM 1878 O O . ARG A 1 249 ? 1.454 6.377 11.340 1.00 96.38 249 ARG A O 1
ATOM 1885 N N . LEU A 1 250 ? -0.453 6.270 12.517 1.00 96.50 250 LEU A N 1
ATOM 1886 C CA . LEU A 1 250 ? -0.008 5.192 13.402 1.00 96.50 250 LEU A CA 1
ATOM 1887 C C . LEU A 1 250 ? 0.109 3.857 12.655 1.00 96.50 250 LEU A C 1
ATOM 1889 O O . LEU A 1 250 ? 1.055 3.104 12.892 1.00 96.50 250 LEU A O 1
ATOM 1893 N N . GLU A 1 251 ? -0.812 3.566 11.736 1.00 93.81 251 GLU A N 1
ATOM 1894 C CA . GLU A 1 251 ? -0.728 2.390 10.862 1.00 93.81 251 GLU A CA 1
ATOM 1895 C C . GLU A 1 251 ? 0.466 2.479 9.901 1.00 93.81 251 GLU A C 1
ATOM 1897 O O . GLU A 1 251 ? 1.259 1.539 9.822 1.00 93.81 251 GLU A O 1
ATOM 1902 N N . GLU A 1 252 ? 0.667 3.632 9.256 1.00 93.12 252 GLU A N 1
ATOM 1903 C CA . GLU A 1 252 ? 1.825 3.884 8.388 1.00 93.12 252 GLU A CA 1
ATOM 1904 C C . GLU A 1 252 ? 3.148 3.736 9.155 1.00 93.12 252 GLU A C 1
ATOM 1906 O O . GLU A 1 252 ? 4.056 3.030 8.713 1.00 93.12 252 GLU A O 1
ATOM 1911 N N . THR A 1 253 ? 3.235 4.322 10.354 1.00 93.81 253 THR A N 1
ATOM 1912 C CA . THR A 1 253 ? 4.421 4.220 11.217 1.00 93.81 253 THR A CA 1
ATOM 1913 C C . THR A 1 253 ? 4.679 2.773 11.633 1.00 93.81 253 THR A C 1
ATOM 1915 O O . THR A 1 253 ? 5.820 2.320 11.589 1.00 93.81 253 THR A O 1
ATOM 1918 N N . SER A 1 254 ? 3.638 2.016 11.996 1.00 90.88 254 SER A N 1
ATOM 1919 C CA . SER A 1 254 ? 3.764 0.596 12.348 1.00 90.88 254 SER A CA 1
ATOM 1920 C C . SER A 1 254 ? 4.245 -0.246 11.161 1.00 90.88 254 SER A C 1
ATOM 1922 O O . SER A 1 254 ? 5.115 -1.111 11.298 1.00 90.88 254 SER A O 1
ATOM 1924 N N . GLN A 1 255 ? 3.731 0.027 9.958 1.00 89.69 255 GLN A N 1
ATOM 1925 C CA . GLN A 1 255 ? 4.191 -0.625 8.735 1.00 89.69 255 GLN A CA 1
ATOM 1926 C C . GLN A 1 255 ? 5.650 -0.281 8.415 1.00 89.69 255 GLN A C 1
ATOM 1928 O O . GLN A 1 255 ? 6.418 -1.188 8.098 1.00 89.69 255 GLN A O 1
ATOM 1933 N N . ALA A 1 256 ? 6.049 0.987 8.525 1.00 92.19 256 ALA A N 1
ATOM 1934 C CA . ALA A 1 256 ? 7.431 1.406 8.312 1.00 92.19 256 ALA A CA 1
ATOM 1935 C C . ALA A 1 256 ? 8.378 0.776 9.342 1.00 92.19 256 ALA A C 1
ATOM 1937 O O . ALA A 1 256 ? 9.419 0.231 8.976 1.00 92.19 256 ALA A O 1
ATOM 1938 N N . TRP A 1 257 ? 7.984 0.766 10.618 1.00 90.81 257 TRP A N 1
ATOM 1939 C CA . TRP A 1 257 ? 8.776 0.189 11.699 1.00 90.81 257 TRP A CA 1
ATOM 1940 C C . TRP A 1 257 ? 9.047 -1.302 11.471 1.00 90.81 257 TRP A C 1
ATOM 1942 O O . TRP A 1 257 ? 10.192 -1.733 11.568 1.00 90.81 257 TRP A O 1
ATOM 1952 N N . ARG A 1 258 ? 8.038 -2.085 11.062 1.00 88.12 258 ARG A N 1
ATOM 1953 C CA . ARG A 1 258 ? 8.217 -3.516 10.743 1.00 88.12 258 ARG A CA 1
ATOM 1954 C C . ARG A 1 258 ? 9.167 -3.775 9.573 1.00 88.12 258 ARG A C 1
ATOM 1956 O O . ARG A 1 258 ? 9.796 -4.826 9.538 1.00 88.12 258 ARG A O 1
ATOM 1963 N N . GLN A 1 259 ? 9.267 -2.856 8.616 1.00 90.88 259 GLN A N 1
ATOM 1964 C CA . GLN A 1 259 ? 10.179 -2.997 7.476 1.00 90.88 259 GLN A CA 1
ATOM 1965 C C . GLN A 1 259 ? 11.623 -2.676 7.860 1.00 90.88 259 GLN A C 1
ATOM 1967 O O . GLN A 1 259 ? 12.540 -3.416 7.525 1.00 90.88 259 GLN A O 1
ATOM 1972 N N . VAL A 1 260 ? 11.808 -1.581 8.592 1.00 87.38 260 VAL A N 1
ATOM 1973 C CA . VAL A 1 260 ? 13.119 -1.055 9.002 1.00 87.38 260 VAL A CA 1
ATOM 1974 C C . VAL A 1 260 ? 13.734 -1.917 10.112 1.00 87.38 260 VAL A C 1
ATOM 1976 O O . VAL A 1 260 ? 14.930 -2.203 10.107 1.00 87.38 260 VAL A O 1
ATOM 1979 N N . PHE A 1 261 ? 12.902 -2.384 11.045 1.00 83.44 261 PHE A N 1
ATOM 1980 C CA . PHE A 1 261 ? 13.318 -3.065 12.273 1.00 83.44 261 PHE A CA 1
ATOM 1981 C C . PHE A 1 261 ? 12.796 -4.504 12.374 1.00 83.44 261 PHE A C 1
ATOM 1983 O O . PHE A 1 261 ? 12.801 -5.079 13.457 1.00 83.44 261 PHE A O 1
ATOM 1990 N N . GLY A 1 262 ? 12.352 -5.117 11.271 1.00 72.12 262 GLY A N 1
ATOM 1991 C CA . GLY A 1 262 ? 11.732 -6.451 11.280 1.00 72.12 262 GLY A CA 1
ATOM 1992 C C . GLY A 1 262 ? 12.593 -7.563 11.894 1.00 72.12 262 GLY A C 1
ATOM 1993 O O . GLY A 1 262 ? 12.042 -8.529 12.412 1.00 72.12 262 GLY A O 1
ATOM 1994 N N . GLY A 1 263 ? 13.920 -7.395 11.918 1.00 65.44 263 GLY A N 1
ATOM 1995 C CA . GLY A 1 263 ? 14.845 -8.293 12.616 1.00 65.44 263 GLY A CA 1
ATOM 1996 C C . GLY A 1 263 ? 14.634 -8.381 14.135 1.00 65.44 263 GLY A C 1
ATOM 1997 O O . GLY A 1 263 ? 14.995 -9.394 14.715 1.00 65.44 263 GLY A O 1
ATOM 1998 N N . PHE A 1 264 ? 13.997 -7.389 14.771 1.00 58.16 264 PHE A N 1
ATOM 1999 C CA . PHE A 1 264 ? 13.681 -7.402 16.209 1.00 58.16 264 PHE A CA 1
ATOM 2000 C C . PHE A 1 264 ? 12.465 -8.271 16.576 1.00 58.16 264 PHE A C 1
ATOM 2002 O O . PHE A 1 264 ? 12.178 -8.448 17.755 1.00 58.16 264 PHE A O 1
ATOM 2009 N N . GLY A 1 265 ? 11.704 -8.759 15.591 1.00 53.94 265 GLY A N 1
ATOM 2010 C CA . GLY A 1 265 ? 10.498 -9.565 15.813 1.00 53.94 265 GLY A CA 1
ATOM 2011 C C . GLY A 1 265 ? 10.676 -11.065 15.570 1.00 53.94 265 GLY A C 1
ATOM 2012 O O . GLY A 1 265 ? 9.666 -11.761 15.494 1.00 53.94 265 GLY A O 1
ATOM 2013 N N . VAL A 1 266 ? 11.913 -11.534 15.365 1.00 46.72 266 VAL A N 1
ATOM 2014 C CA . VAL A 1 266 ? 12.242 -12.926 14.986 1.00 46.72 266 VAL A CA 1
ATOM 2015 C C . VAL A 1 266 ? 12.750 -13.761 16.180 1.00 46.72 266 VAL A C 1
ATOM 2017 O O . VAL A 1 266 ? 13.119 -14.914 15.987 1.00 46.72 266 VAL A O 1
ATOM 2020 N N . ASP A 1 267 ? 12.704 -13.224 17.403 1.00 31.80 267 ASP A N 1
ATOM 2021 C CA . ASP A 1 267 ? 13.025 -13.963 18.640 1.00 31.80 267 ASP A CA 1
ATOM 2022 C C . ASP A 1 267 ? 11.870 -14.870 19.117 1.00 31.80 267 ASP A C 1
ATOM 2024 O O . ASP A 1 267 ? 10.701 -14.408 19.139 1.00 31.80 267 ASP A O 1
#